Protein AF-A0A965IK04-F1 (afdb_monomer_lite)

Secondary structure (DSSP, 8-state):
-EEEEEETTEEEEE---PPTTS-SS--PPPBTTEEEEEEEEEP-STT-----STTPEEEEEETT--EEEEEGGGS-TTTTT-GGGGGEEEEEEEETTEEEEEEEEEE--HHHHHGGGTTEEEEEEEE-SS--TT--TT-EEEEEEEEEEETTEEEEEEEE-TTS-----SSSPPP-----TT----HHHHHHHHTT--EEEEEEEETSSSTT-EEEEEEETTS-EEEEEPPPTTGGGTS---SSSEEEEEEES--TTS-SEEEEEEEE--PPPPPP--

pLDDT: mean 77.25, std 19.43, range [30.42, 97.75]

Sequence (278 aa):
MGTAIKVGAIKVPACSAFHKGSIAIKFPVDTATTAYGMVYERSTGMFGMPAADRNSSAVFVDRNSKETTATGALVPKSLQGARSLVQYIFKATKQRGRIKTLAPVLFVPLGTMVKPFAGLEFRGTVASMGAPDNIDPNAWVRWDMNSHIANGKLGGDFTNLNKSVKTGMMFEPPSPCAYSLLAPLNGDWFSKVLGTSPRIHLEWNPAMHAAGDSELVMFMGSGVSYMTAGPHVHDLLKSNLDPQGYREFTIHGNPMGAPYKFQGMFGPNQPGPLCNVD

Foldseek 3Di:
DDAWDDLDPDTAAEDPFADPPFQGDEDDDADPFKFKFAKDWDDPDPPLAFPLDQQTWMWGQGLVRDTAIDGLVQPRNSCRRPQQSQQFMWMFTDDPNHTDHTDTHYGYAFLRQCQVLAQWKWWFFFAAPDADPDDDRGFIKMWGWHNDDDPSKTKTFIDGCRPPADDDDDDDDGQCADDPPDDDDVVVLVCQQQNPGRMKIWTWRQQPPHNPFIWIWIAHNNRWIWIWGGDGPSNSNHDDPDQFDKTKTATDDDDPNHTGITIGGIDRDDDGPHDDDD

Structure (mmCIF, N/CA/C/O backbone):
data_AF-A0A965IK04-F1
#
_entry.id   AF-A0A965IK04-F1
#
loop_
_atom_site.group_PDB
_atom_site.id
_atom_site.type_symbol
_atom_site.label_atom_id
_atom_site.label_alt_id
_atom_site.label_comp_id
_atom_site.label_asym_id
_atom_site.label_entity_id
_atom_site.label_seq_id
_atom_site.pdbx_PDB_ins_code
_atom_site.Cartn_x
_atom_site.Cartn_y
_atom_site.Cartn_z
_atom_site.occupancy
_atom_site.B_iso_or_equiv
_atom_site.auth_seq_id
_atom_site.auth_comp_id
_atom_site.auth_asym_id
_atom_site.auth_atom_id
_atom_site.pdbx_PDB_model_num
ATOM 1 N N . MET A 1 1 ? -9.540 -15.748 2.631 1.00 65.25 1 MET A N 1
ATOM 2 C CA . MET A 1 1 ? -8.763 -15.342 3.823 1.00 65.25 1 MET A CA 1
ATOM 3 C C . MET A 1 1 ? -7.513 -16.203 3.877 1.00 65.25 1 MET A C 1
ATOM 5 O O . MET A 1 1 ? -7.596 -17.366 3.505 1.00 65.25 1 MET A O 1
ATOM 9 N N . GLY A 1 2 ? -6.374 -15.630 4.255 1.00 72.56 2 GLY A N 1
ATOM 10 C CA . GLY A 1 2 ? -5.093 -16.327 4.388 1.00 72.56 2 GLY A CA 1
ATOM 11 C C . GLY A 1 2 ? -4.898 -16.938 5.773 1.00 72.56 2 GLY A C 1
ATOM 12 O O . GLY A 1 2 ? -5.763 -16.820 6.644 1.00 72.56 2 GLY A O 1
ATOM 13 N N . THR A 1 3 ? -3.743 -17.574 5.976 1.00 83.25 3 THR A N 1
ATOM 14 C CA . THR A 1 3 ? -3.359 -18.198 7.249 1.00 83.25 3 THR A CA 1
ATOM 15 C C . THR A 1 3 ? -3.427 -17.191 8.393 1.00 83.25 3 THR A C 1
ATOM 17 O O . THR A 1 3 ? -2.867 -16.101 8.305 1.00 83.25 3 THR A O 1
ATOM 20 N N . ALA A 1 4 ? -4.129 -17.549 9.468 1.00 86.12 4 ALA A N 1
ATOM 21 C CA . ALA A 1 4 ? -4.272 -16.676 10.624 1.00 86.12 4 ALA A CA 1
ATOM 22 C C . ALA A 1 4 ? -2.932 -16.474 11.349 1.00 86.12 4 ALA A C 1
ATOM 24 O O . ALA A 1 4 ? -2.155 -17.416 11.516 1.00 86.12 4 ALA A O 1
ATOM 25 N N . ILE A 1 5 ? -2.707 -15.257 11.838 1.00 89.25 5 ILE A N 1
ATOM 26 C CA . ILE A 1 5 ? -1.549 -14.880 12.648 1.00 89.25 5 ILE A CA 1
ATOM 27 C C . ILE A 1 5 ? -1.955 -14.848 14.117 1.00 89.25 5 ILE A C 1
ATOM 29 O O . ILE A 1 5 ? -3.070 -14.454 14.465 1.00 89.25 5 ILE A O 1
ATOM 33 N N . LYS A 1 6 ? -1.052 -15.290 14.992 1.00 88.94 6 LYS A N 1
ATOM 34 C CA . LYS A 1 6 ? -1.253 -15.207 16.439 1.00 88.94 6 LYS A CA 1
ATOM 35 C C . LYS A 1 6 ? -0.836 -13.832 16.952 1.00 88.94 6 LYS A C 1
ATOM 37 O O . LYS A 1 6 ? 0.304 -13.420 16.771 1.00 88.94 6 LYS A O 1
ATOM 42 N N . VAL A 1 7 ? -1.753 -13.169 17.645 1.00 86.50 7 VAL A N 1
ATOM 43 C CA . VAL A 1 7 ? -1.531 -11.931 18.396 1.00 86.50 7 VAL A CA 1
ATOM 44 C C . VAL A 1 7 ? -1.781 -12.250 19.868 1.00 86.50 7 VAL A C 1
ATOM 46 O O . VAL A 1 7 ? -2.918 -12.238 20.346 1.00 86.50 7 VAL A O 1
ATOM 49 N N . GLY A 1 8 ? -0.723 -12.655 20.574 1.00 84.44 8 GLY A N 1
ATOM 50 C CA . GLY A 1 8 ? -0.848 -13.261 21.899 1.00 84.44 8 GLY A CA 1
ATOM 51 C C . GLY A 1 8 ? -1.713 -14.526 21.842 1.00 84.44 8 GLY A C 1
ATOM 52 O O . GLY A 1 8 ? -1.399 -15.467 21.114 1.00 84.44 8 GLY A O 1
ATOM 53 N N . ALA A 1 9 ? -2.822 -14.535 22.584 1.00 83.56 9 ALA A N 1
ATOM 54 C CA . ALA A 1 9 ? -3.787 -15.638 22.590 1.00 83.56 9 ALA A CA 1
ATOM 55 C C . ALA A 1 9 ? -4.828 -15.571 21.449 1.00 83.56 9 ALA A C 1
ATOM 57 O O . ALA A 1 9 ? -5.583 -16.522 21.252 1.00 83.56 9 ALA A O 1
ATOM 58 N N . ILE A 1 10 ? -4.891 -14.467 20.697 1.00 87.88 10 ILE A N 1
ATOM 59 C CA . ILE A 1 10 ? -5.915 -14.232 19.671 1.00 87.88 10 ILE A CA 1
ATOM 60 C C . ILE A 1 10 ? -5.402 -14.714 18.313 1.00 87.88 10 ILE A C 1
ATOM 62 O O . ILE A 1 10 ? -4.264 -14.439 17.934 1.00 87.88 10 ILE A O 1
ATOM 66 N N . LYS A 1 11 ? -6.252 -15.408 17.550 1.00 92.38 11 LYS A N 1
ATOM 67 C CA . LYS A 1 11 ? -6.004 -15.694 16.130 1.00 92.38 11 LYS A CA 1
ATOM 68 C C . LYS A 1 11 ? -6.659 -14.612 15.281 1.00 92.38 11 LYS A C 1
ATOM 70 O O . LYS A 1 11 ? -7.875 -14.451 15.331 1.00 92.38 11 LYS A O 1
ATOM 75 N N . VAL A 1 12 ? -5.860 -13.909 14.490 1.00 94.00 12 VAL A N 1
ATOM 76 C CA . VAL A 1 12 ? -6.318 -12.855 13.580 1.00 94.00 12 VAL A CA 1
ATOM 77 C C . VAL A 1 12 ? -6.173 -13.363 12.147 1.00 94.00 12 VAL A C 1
ATOM 79 O O . VAL A 1 12 ? -5.071 -13.764 11.767 1.00 94.00 12 VAL A O 1
ATOM 82 N N . PRO A 1 13 ? -7.239 -13.396 11.332 1.00 93.81 13 PRO A N 1
ATOM 83 C CA . PRO A 1 13 ? -7.120 -13.821 9.942 1.00 93.81 13 PRO A CA 1
ATOM 84 C C . PRO A 1 13 ? -6.210 -12.868 9.157 1.00 93.81 13 PRO A C 1
ATOM 86 O O . PRO A 1 13 ? -6.219 -11.657 9.382 1.00 93.81 13 PRO A O 1
ATOM 89 N N . ALA A 1 14 ? -5.443 -13.409 8.210 1.00 92.50 14 ALA A N 1
ATOM 90 C CA . ALA A 1 14 ? -4.653 -12.597 7.292 1.00 92.50 14 ALA A CA 1
ATOM 91 C C . ALA A 1 14 ? -5.433 -12.304 6.004 1.00 92.50 14 ALA A C 1
ATOM 93 O O . ALA A 1 14 ? -6.135 -13.161 5.459 1.00 92.50 14 ALA A O 1
ATOM 94 N N . CYS A 1 15 ? -5.275 -11.102 5.468 1.00 90.31 15 CYS A N 1
ATOM 95 C CA . CYS A 1 15 ? -5.766 -10.724 4.158 1.00 90.31 15 CYS A CA 1
ATOM 96 C C . CYS A 1 15 ? -4.919 -11.429 3.095 1.00 90.31 15 CYS A C 1
ATOM 98 O O . CYS A 1 15 ? -3.725 -11.164 2.952 1.00 90.31 15 CYS A O 1
ATOM 100 N N . SER A 1 16 ? -5.525 -12.359 2.357 1.00 84.25 16 SER A N 1
ATOM 101 C CA . SER A 1 16 ? -4.856 -13.071 1.263 1.00 84.25 16 SER A CA 1
ATOM 102 C C . SER A 1 16 ? -5.022 -12.377 -0.089 1.00 84.25 16 SER A C 1
ATOM 104 O O . SER A 1 16 ? -4.198 -12.606 -0.972 1.00 84.25 16 SER A O 1
ATOM 106 N N . ALA A 1 17 ? -6.079 -11.578 -0.253 1.00 84.38 17 ALA A N 1
ATOM 107 C CA . ALA A 1 17 ? -6.460 -10.899 -1.490 1.00 84.38 17 ALA A CA 1
ATOM 108 C C . ALA A 1 17 ? -7.511 -9.808 -1.205 1.00 84.38 17 ALA A C 1
ATOM 110 O O . ALA A 1 17 ? -8.178 -9.862 -0.171 1.00 84.38 17 ALA A O 1
ATOM 111 N N . PHE A 1 18 ? -7.688 -8.882 -2.151 1.00 85.44 18 PHE A N 1
ATOM 112 C CA . PHE A 1 18 ? -8.717 -7.835 -2.125 1.00 85.44 18 PHE A CA 1
ATOM 113 C C . PHE A 1 18 ? -9.955 -8.222 -2.942 1.00 85.44 18 PHE A C 1
ATOM 115 O O . PHE A 1 18 ? -9.892 -9.091 -3.816 1.00 85.44 18 PHE A O 1
ATOM 122 N N . HIS A 1 19 ? -11.088 -7.567 -2.687 1.00 79.94 19 HIS A N 1
ATOM 123 C CA . HIS A 1 19 ? -12.283 -7.730 -3.514 1.00 79.94 19 HIS A CA 1
ATOM 124 C C . HIS A 1 19 ? -12.101 -7.053 -4.877 1.00 79.94 19 HIS A C 1
ATOM 126 O O . HIS A 1 19 ? -11.770 -5.875 -4.966 1.00 79.94 19 HIS A O 1
ATOM 132 N N . LYS A 1 20 ? -12.366 -7.792 -5.957 1.00 71.62 20 LYS A N 1
ATOM 133 C CA . LYS A 1 20 ? -12.306 -7.263 -7.324 1.00 71.62 20 LYS A CA 1
ATOM 134 C C . LYS A 1 20 ? -13.485 -6.314 -7.592 1.00 71.62 20 LYS A C 1
ATOM 136 O O . LYS A 1 20 ? -14.613 -6.616 -7.207 1.00 71.62 20 LYS A O 1
ATOM 141 N N . GLY A 1 21 ? -13.222 -5.183 -8.257 1.00 70.12 21 GLY A N 1
ATOM 142 C CA . GLY A 1 21 ? -14.245 -4.255 -8.771 1.00 70.12 21 GLY A CA 1
ATOM 143 C C . GLY A 1 21 ? -15.075 -3.510 -7.716 1.00 70.12 21 GLY A C 1
ATOM 144 O O . GLY A 1 21 ? -16.101 -2.929 -8.048 1.00 70.12 21 GLY A O 1
ATOM 145 N N . SER A 1 22 ? -14.680 -3.553 -6.443 1.00 81.75 22 SER A N 1
ATOM 146 C CA . SER A 1 22 ? -15.359 -2.868 -5.337 1.00 81.75 22 SER A CA 1
ATOM 147 C C . SER A 1 22 ? -14.377 -2.619 -4.189 1.00 81.75 22 SER A C 1
ATOM 149 O O . SER A 1 22 ? -13.189 -2.913 -4.332 1.00 81.75 22 SER A O 1
ATOM 151 N N . ILE A 1 23 ? -14.878 -2.080 -3.070 1.00 85.19 23 ILE A N 1
ATOM 152 C CA . ILE A 1 23 ? -14.096 -1.759 -1.868 1.00 85.19 23 ILE A CA 1
ATOM 153 C C . ILE A 1 23 ? -13.145 -2.910 -1.532 1.00 85.19 23 ILE A C 1
ATOM 155 O O . ILE A 1 23 ? -13.595 -4.048 -1.352 1.00 85.19 23 ILE A O 1
ATOM 159 N N . ALA A 1 24 ? -11.850 -2.599 -1.435 1.00 87.56 24 ALA A N 1
ATOM 160 C CA . ALA A 1 24 ? -10.779 -3.590 -1.395 1.00 87.56 24 ALA A CA 1
ATOM 161 C C . ALA A 1 24 ? -10.930 -4.580 -0.230 1.00 87.56 24 ALA A C 1
ATOM 163 O O . ALA A 1 24 ? -10.704 -5.780 -0.412 1.00 87.56 24 ALA A O 1
ATOM 164 N N . ILE A 1 25 ? -11.361 -4.104 0.942 1.00 90.00 25 ILE A N 1
ATOM 165 C CA . ILE A 1 25 ? -11.635 -4.918 2.130 1.00 90.00 25 ILE A CA 1
ATOM 166 C C . ILE A 1 25 ? -13.030 -4.585 2.670 1.00 90.00 25 ILE A C 1
ATOM 168 O O . ILE A 1 25 ? -13.291 -3.465 3.105 1.00 90.00 25 ILE A O 1
ATOM 172 N N . LYS A 1 26 ? -13.934 -5.572 2.699 1.00 88.44 26 LYS A N 1
ATOM 173 C CA . LYS A 1 26 ? -15.305 -5.376 3.194 1.00 88.44 26 LYS A CA 1
ATOM 174 C C . LYS A 1 26 ? -15.427 -5.718 4.676 1.00 88.44 26 LYS A C 1
ATOM 176 O O . LYS A 1 26 ? -15.135 -6.833 5.097 1.00 88.44 26 LYS A O 1
ATOM 181 N N . PHE A 1 27 ? -15.949 -4.764 5.438 1.00 90.56 27 PHE A N 1
ATOM 182 C CA . PHE A 1 27 ? -16.382 -4.925 6.825 1.00 90.56 27 PHE A CA 1
ATOM 183 C C . PHE A 1 27 ? -17.812 -4.401 6.995 1.00 90.56 27 PHE A C 1
ATOM 185 O O . PHE A 1 27 ? -18.253 -3.588 6.175 1.00 90.56 27 PHE A O 1
ATOM 192 N N . PRO A 1 28 ? -18.533 -4.814 8.057 1.00 92.00 28 PRO A N 1
ATOM 193 C CA . PRO A 1 28 ? -19.814 -4.211 8.413 1.00 92.00 28 PRO A CA 1
ATOM 194 C C . PRO A 1 28 ? -19.716 -2.686 8.487 1.00 92.00 28 PRO A C 1
ATOM 196 O O . PRO A 1 28 ? -18.657 -2.148 8.811 1.00 92.00 28 PRO A O 1
ATOM 199 N N . VAL A 1 29 ? -20.812 -1.990 8.185 1.00 90.06 29 VAL A N 1
ATOM 200 C CA . VAL A 1 29 ? -20.883 -0.525 8.287 1.00 90.06 29 VAL A CA 1
ATOM 201 C C . VAL A 1 29 ? -20.645 -0.097 9.738 1.00 90.06 29 VAL A C 1
ATOM 203 O O . VAL A 1 29 ? -21.073 -0.776 10.674 1.00 90.06 29 VAL A O 1
ATOM 206 N N . ASP A 1 30 ? -19.936 1.017 9.920 1.00 93.19 30 ASP A N 1
ATOM 207 C CA . ASP A 1 30 ? -19.721 1.582 11.249 1.00 93.19 30 ASP A CA 1
ATOM 208 C C . ASP A 1 30 ? -21.055 2.041 11.856 1.00 93.19 30 ASP A C 1
ATOM 210 O O . ASP A 1 30 ? -21.950 2.536 11.174 1.00 93.19 30 ASP A O 1
ATOM 214 N N . THR A 1 31 ? -21.178 1.901 13.168 1.00 94.56 31 THR A N 1
ATOM 215 C CA . THR A 1 31 ? -22.324 2.356 13.957 1.00 94.56 31 THR A CA 1
ATOM 216 C C . THR A 1 31 ? -21.853 3.337 15.029 1.00 94.56 31 THR A C 1
ATOM 218 O O . THR A 1 31 ? -20.654 3.518 15.259 1.00 94.56 31 THR A O 1
ATOM 221 N N . ALA A 1 32 ? -22.792 3.941 15.760 1.00 91.88 32 ALA A N 1
ATOM 222 C CA . ALA A 1 32 ? -22.464 4.814 16.889 1.00 91.88 32 ALA A CA 1
ATOM 223 C C . ALA A 1 32 ? -21.585 4.127 17.961 1.00 91.88 32 ALA A C 1
ATOM 225 O O . ALA A 1 32 ? -20.817 4.792 18.658 1.00 91.88 32 ALA A O 1
ATOM 226 N N . THR A 1 33 ? -21.673 2.799 18.085 1.00 95.38 33 THR A N 1
ATOM 227 C CA . THR A 1 33 ? -20.993 2.003 19.119 1.00 95.38 33 THR A CA 1
ATOM 228 C C . THR A 1 33 ? -19.887 1.105 18.577 1.00 95.38 33 THR A C 1
ATOM 230 O O . THR A 1 33 ? -19.188 0.463 19.358 1.00 95.38 33 THR A O 1
ATOM 233 N N . THR A 1 34 ? -19.700 1.002 17.263 1.00 96.62 34 THR A N 1
ATOM 234 C CA . THR A 1 34 ? -18.695 0.112 16.663 1.00 96.62 34 THR A CA 1
ATOM 235 C C . THR A 1 34 ? -18.116 0.735 15.408 1.00 96.62 34 THR A C 1
ATOM 237 O O . THR A 1 34 ? -18.867 1.146 14.535 1.00 96.62 34 THR A O 1
ATOM 240 N N . ALA A 1 35 ? -16.792 0.765 15.298 1.00 96.75 35 ALA A N 1
ATOM 241 C CA . ALA A 1 35 ? -16.111 1.206 14.087 1.00 96.75 35 ALA A CA 1
ATOM 242 C C . ALA A 1 35 ? -14.941 0.286 13.736 1.00 96.75 35 ALA A C 1
ATOM 244 O O . ALA A 1 35 ? -14.390 -0.380 14.617 1.00 96.75 35 ALA A O 1
ATOM 245 N N . TYR A 1 36 ? -14.553 0.283 12.465 1.00 96.69 36 TYR A N 1
ATOM 246 C CA . TYR A 1 36 ? -13.394 -0.449 11.957 1.00 96.69 36 TYR A CA 1
ATOM 247 C C . TYR A 1 36 ? -12.350 0.519 11.413 1.00 96.69 36 TYR A C 1
ATOM 249 O O . TYR A 1 36 ? -12.694 1.525 10.792 1.00 96.69 36 TYR A O 1
ATOM 257 N N . GLY A 1 37 ? -11.078 0.233 11.668 1.00 95.50 37 GLY A N 1
ATOM 258 C CA . GLY A 1 37 ? -10.020 1.176 11.338 1.00 95.50 37 GLY A CA 1
ATOM 259 C C . GLY A 1 37 ? -8.627 0.695 11.699 1.00 95.50 37 GLY A C 1
ATOM 260 O O . GLY A 1 37 ? -8.451 -0.401 12.229 1.00 95.50 37 GLY A O 1
ATOM 261 N N . MET A 1 38 ? -7.643 1.530 11.406 1.00 94.81 38 MET A N 1
ATOM 262 C CA . MET A 1 38 ? -6.248 1.314 11.773 1.00 94.81 38 MET A CA 1
ATOM 263 C C . MET A 1 38 ? -5.997 1.860 13.181 1.00 94.81 38 MET A C 1
ATOM 265 O O . MET A 1 38 ? -6.670 2.788 13.632 1.00 94.81 38 MET A O 1
ATOM 269 N N . VAL A 1 39 ? -5.021 1.291 13.884 1.00 93.56 39 VAL A N 1
ATOM 270 C CA . VAL A 1 39 ? -4.510 1.850 15.139 1.00 93.56 39 VAL A CA 1
ATOM 271 C C . VAL A 1 39 ? -3.029 2.137 14.977 1.00 93.56 39 VAL A C 1
ATOM 273 O O . VAL A 1 39 ? -2.311 1.352 14.363 1.00 93.56 39 VAL A O 1
ATOM 276 N N . TYR A 1 40 ? -2.573 3.238 15.559 1.00 90.19 40 TYR A N 1
ATOM 277 C CA . TYR A 1 40 ? -1.161 3.488 15.795 1.00 90.19 40 TYR A CA 1
ATOM 278 C C . TYR A 1 40 ? -0.934 4.065 17.191 1.00 90.19 40 TYR A C 1
ATOM 280 O O . TYR A 1 40 ? -1.850 4.607 17.804 1.00 90.19 40 TYR A O 1
ATOM 288 N N . GLU A 1 41 ? 0.282 3.955 17.713 1.00 85.12 41 GLU A N 1
ATOM 289 C CA . GLU A 1 41 ? 0.656 4.542 19.002 1.00 85.12 41 GLU A CA 1
ATOM 290 C C . GLU A 1 41 ? 1.434 5.837 18.763 1.00 85.12 41 GLU A C 1
ATOM 292 O O . GLU A 1 41 ? 2.364 5.871 17.957 1.00 85.12 41 GLU A O 1
ATOM 297 N N . ARG A 1 42 ? 1.050 6.926 19.440 1.00 74.31 42 ARG A N 1
ATOM 298 C CA . ARG A 1 42 ? 1.838 8.164 19.420 1.00 74.31 42 ARG A CA 1
ATOM 299 C C . ARG A 1 42 ? 3.016 7.984 20.370 1.00 74.31 42 ARG A C 1
ATOM 301 O O . ARG A 1 42 ? 2.816 7.855 21.578 1.00 74.31 42 ARG A O 1
ATOM 308 N N . SER A 1 43 ? 4.235 8.015 19.838 1.00 62.12 43 SER A N 1
ATOM 309 C CA . SER A 1 43 ? 5.433 8.138 20.666 1.00 62.12 43 SER A CA 1
ATOM 310 C C . SER A 1 43 ? 5.459 9.525 21.307 1.00 62.12 43 SER A C 1
ATOM 312 O O . SER A 1 43 ? 5.393 10.534 20.608 1.00 62.12 43 SER A O 1
ATOM 314 N N . THR A 1 44 ? 5.599 9.595 22.625 1.00 47.47 44 THR A N 1
ATOM 315 C CA . THR A 1 44 ? 5.763 10.851 23.375 1.00 47.47 44 THR A CA 1
ATOM 316 C C . THR A 1 44 ? 7.211 11.371 23.392 1.00 47.47 44 THR A C 1
ATOM 318 O O . THR A 1 44 ? 7.508 12.300 24.133 1.00 47.47 44 THR A O 1
ATOM 321 N N . GLY A 1 45 ? 8.124 10.817 22.580 1.00 40.75 45 GLY A N 1
ATOM 322 C CA . GLY A 1 45 ? 9.549 11.174 22.583 1.00 40.75 45 GLY A CA 1
ATOM 323 C C . GLY A 1 45 ? 10.098 11.586 21.214 1.00 40.75 45 GLY A C 1
ATOM 324 O O . GLY A 1 45 ? 9.793 10.963 20.201 1.00 40.75 45 GLY A O 1
ATOM 325 N N . MET A 1 46 ? 10.968 12.601 21.217 1.00 34.41 46 MET A N 1
ATOM 326 C CA . MET A 1 46 ? 11.578 13.303 20.071 1.00 34.41 46 MET A CA 1
ATOM 327 C C . MET A 1 46 ? 12.474 12.445 19.141 1.00 34.41 46 MET A C 1
ATOM 329 O O . MET A 1 46 ? 13.126 12.991 18.263 1.00 34.41 46 MET A O 1
ATOM 333 N N . PHE A 1 47 ? 12.524 11.116 19.297 1.00 39.38 47 PHE A N 1
ATOM 334 C CA . PHE A 1 47 ? 13.459 10.245 18.561 1.00 39.38 47 PHE A CA 1
ATOM 335 C C . PHE A 1 47 ? 12.902 8.852 18.212 1.00 39.38 47 PHE A C 1
ATOM 337 O O . PHE A 1 47 ? 13.649 7.881 18.134 1.00 39.38 47 PHE A O 1
ATOM 344 N N . GLY A 1 48 ? 11.588 8.724 17.995 1.00 44.06 48 GLY A N 1
ATOM 345 C CA . GLY A 1 48 ? 11.021 7.535 17.337 1.00 44.06 48 GLY A CA 1
ATOM 346 C C . GLY A 1 48 ? 11.177 6.208 18.094 1.00 44.06 48 GLY A C 1
ATOM 347 O O . GLY A 1 48 ? 11.068 5.143 17.485 1.00 44.06 48 GLY A O 1
ATOM 348 N N . MET A 1 49 ? 11.422 6.240 19.409 1.00 43.00 49 MET A N 1
ATOM 349 C CA . MET A 1 49 ? 11.377 5.028 20.226 1.00 43.00 49 MET A CA 1
ATOM 350 C C . MET A 1 49 ? 9.921 4.663 20.555 1.00 43.00 49 MET A C 1
ATOM 352 O O . MET A 1 49 ? 9.141 5.550 20.921 1.00 43.00 49 MET A O 1
ATOM 356 N N . PRO A 1 50 ? 9.535 3.377 20.447 1.00 48.78 50 PRO A N 1
ATOM 357 C CA . PRO A 1 50 ? 8.200 2.947 20.821 1.00 48.78 50 PRO A CA 1
ATOM 358 C C . PRO A 1 50 ? 7.983 3.188 22.315 1.00 48.78 50 PRO A C 1
ATOM 360 O O . PRO A 1 50 ? 8.788 2.762 23.145 1.00 48.78 50 PRO A O 1
ATOM 363 N N . ALA A 1 51 ? 6.891 3.866 22.661 1.00 49.53 51 ALA A N 1
ATOM 364 C CA . ALA A 1 51 ? 6.484 4.023 24.046 1.00 49.53 51 ALA A CA 1
ATOM 365 C C . ALA A 1 51 ? 6.008 2.657 24.563 1.00 49.53 51 ALA A C 1
ATOM 367 O O . ALA A 1 51 ? 4.847 2.293 24.430 1.00 49.53 51 ALA A O 1
ATOM 368 N N . ALA A 1 52 ? 6.919 1.880 25.150 1.00 50.84 52 ALA A N 1
ATOM 369 C CA . ALA A 1 52 ? 6.595 0.627 25.835 1.00 50.84 52 ALA A CA 1
ATOM 370 C C . ALA A 1 52 ? 5.827 0.852 27.159 1.00 50.84 52 ALA A C 1
ATOM 372 O O . ALA A 1 52 ? 5.652 -0.082 27.946 1.00 50.84 52 ALA A O 1
ATOM 373 N N . ASP A 1 53 ? 5.397 2.086 27.447 1.00 52.50 53 ASP A N 1
ATOM 374 C CA . ASP A 1 53 ? 4.694 2.429 28.672 1.00 52.50 53 ASP A CA 1
ATOM 375 C C . ASP A 1 53 ? 3.171 2.257 28.528 1.00 52.50 53 ASP A C 1
ATOM 377 O O . ASP A 1 53 ? 2.560 2.428 27.472 1.00 52.50 53 ASP A O 1
ATOM 381 N N . ARG A 1 54 ? 2.520 1.898 29.638 1.00 48.84 54 ARG A N 1
ATOM 382 C CA . ARG A 1 54 ? 1.053 1.773 29.714 1.00 48.84 54 ARG A CA 1
ATOM 383 C C . ARG A 1 54 ? 0.331 3.128 29.663 1.00 48.84 54 ARG A C 1
ATOM 385 O O . ARG A 1 54 ? -0.897 3.144 29.595 1.00 48.84 54 ARG A O 1
ATOM 392 N N . ASN A 1 55 ? 1.085 4.228 29.716 1.00 56.34 55 ASN A N 1
ATOM 393 C CA . ASN A 1 55 ? 0.585 5.599 29.641 1.00 56.34 55 ASN A CA 1
ATOM 394 C C . ASN A 1 55 ? 0.646 6.172 28.216 1.00 56.34 55 ASN A C 1
ATOM 396 O O . ASN A 1 55 ? 0.198 7.298 27.995 1.00 56.34 55 ASN A O 1
ATOM 400 N N . SER A 1 56 ? 1.133 5.394 27.249 1.00 71.12 56 SER A N 1
ATOM 401 C CA . SER A 1 56 ? 1.131 5.743 25.838 1.00 71.12 56 SER A CA 1
ATOM 402 C C . SER A 1 56 ? -0.293 5.972 25.333 1.00 71.12 56 SER A C 1
ATOM 404 O O . SER A 1 56 ? -1.268 5.335 25.756 1.00 71.12 56 SER A O 1
ATOM 406 N N . SER A 1 57 ? -0.430 6.931 24.421 1.00 83.50 57 SER A N 1
ATOM 407 C CA . SER A 1 57 ? -1.693 7.175 23.731 1.00 83.50 57 SER A CA 1
ATOM 408 C C . SER A 1 57 ? -1.721 6.391 22.425 1.00 83.50 57 SER A C 1
ATOM 410 O O . SER A 1 57 ? -0.773 6.444 21.641 1.00 83.50 57 SER A O 1
ATOM 412 N N . ALA A 1 58 ? -2.820 5.685 22.187 1.00 89.38 58 ALA A N 1
ATOM 413 C CA . ALA A 1 58 ? -3.121 5.097 20.894 1.00 89.38 58 ALA A CA 1
ATOM 414 C C . ALA A 1 58 ? -4.088 6.011 20.141 1.00 89.38 58 ALA A C 1
ATOM 416 O O . ALA A 1 58 ? -4.952 6.661 20.734 1.00 89.38 58 ALA A O 1
ATOM 417 N N . VAL A 1 59 ? -3.970 6.045 18.826 1.00 92.31 59 VAL A N 1
ATOM 418 C CA . VAL A 1 59 ? -4.900 6.721 17.933 1.00 92.31 59 VAL A CA 1
ATOM 419 C C . VAL A 1 59 ? -5.557 5.668 17.071 1.00 92.31 59 VAL A C 1
ATOM 421 O O . VAL A 1 59 ? -4.891 4.865 16.424 1.00 92.31 59 VAL A O 1
ATOM 424 N N . PHE A 1 60 ? -6.882 5.672 17.081 1.00 94.69 60 PHE A N 1
ATOM 425 C CA . PHE A 1 60 ? -7.693 4.903 16.155 1.00 94.69 60 PHE A CA 1
ATOM 426 C C . PHE A 1 60 ? -8.116 5.809 15.005 1.00 94.69 60 PHE A C 1
ATOM 428 O O . PHE A 1 60 ? -8.706 6.862 15.247 1.00 94.69 60 PHE A O 1
ATOM 435 N N . VAL A 1 61 ? -7.844 5.383 13.779 1.00 94.19 61 VAL A N 1
ATOM 436 C CA . VAL A 1 61 ? -8.249 6.063 12.547 1.00 94.19 61 VAL A CA 1
ATOM 437 C C . VAL A 1 61 ? -9.320 5.213 11.886 1.00 94.19 61 VAL A C 1
ATOM 439 O O . VAL A 1 61 ? -9.039 4.095 11.449 1.00 94.19 61 VAL A O 1
ATOM 442 N N . ASP A 1 62 ? -10.556 5.707 11.851 1.00 93.31 62 ASP A N 1
ATOM 443 C CA . ASP A 1 62 ? -11.649 4.983 11.199 1.00 93.31 62 ASP A CA 1
ATOM 444 C C . ASP A 1 62 ? -11.575 5.058 9.666 1.00 93.31 62 ASP A C 1
ATOM 446 O O . ASP A 1 62 ? -10.731 5.746 9.087 1.00 93.31 62 ASP A O 1
ATOM 450 N N . ARG A 1 63 ? -12.477 4.344 8.983 1.00 91.00 63 ARG A N 1
ATOM 451 C CA . ARG A 1 63 ? -12.541 4.335 7.511 1.00 91.00 63 ARG A CA 1
ATOM 452 C C . ARG A 1 63 ? -12.675 5.733 6.890 1.00 91.00 63 ARG A C 1
ATOM 454 O O . ARG A 1 63 ? -12.259 5.938 5.755 1.00 91.00 63 ARG A O 1
ATOM 461 N N . ASN A 1 64 ? -13.234 6.705 7.610 1.00 90.12 64 ASN A N 1
ATOM 462 C CA . ASN A 1 64 ? -13.410 8.081 7.143 1.00 90.12 64 ASN A CA 1
ATOM 463 C C . ASN A 1 64 ? -12.221 8.975 7.512 1.00 90.12 64 ASN A C 1
ATOM 465 O O . ASN A 1 64 ? -12.328 10.195 7.415 1.00 90.12 64 ASN A O 1
ATOM 469 N N . SER A 1 65 ? -11.101 8.377 7.923 1.00 90.00 65 SER A N 1
ATOM 470 C CA . SER A 1 65 ? -9.895 9.084 8.351 1.00 90.00 65 SER A CA 1
ATOM 471 C C . SER A 1 65 ? -10.123 9.945 9.600 1.00 90.00 65 SER A C 1
ATOM 473 O O . SER A 1 65 ? -9.340 10.849 9.887 1.00 90.00 65 SER A O 1
ATOM 475 N N . LYS A 1 66 ? -11.186 9.675 10.374 1.00 92.25 66 LYS A N 1
ATOM 476 C CA . LYS A 1 66 ? -11.421 10.364 11.642 1.00 92.25 66 LYS A CA 1
ATOM 477 C C . LYS A 1 66 ? -10.585 9.714 12.733 1.00 92.25 66 LYS A C 1
ATOM 479 O O . LYS A 1 66 ? -10.742 8.531 13.042 1.00 92.25 66 LYS A O 1
ATOM 484 N N . GLU A 1 67 ? -9.752 10.529 13.365 1.00 92.81 67 GLU A N 1
ATOM 485 C CA . GLU A 1 67 ? -8.950 10.111 14.506 1.00 92.81 67 GLU A CA 1
ATOM 486 C C . GLU A 1 67 ? -9.764 10.129 15.807 1.00 92.81 67 GLU A C 1
ATOM 488 O O . GLU A 1 67 ? -10.581 11.015 16.068 1.00 92.81 67 GLU A O 1
ATOM 493 N N . THR A 1 68 ? -9.550 9.134 16.660 1.00 93.31 68 THR A N 1
ATOM 494 C CA . THR A 1 68 ? -10.064 9.096 18.031 1.00 93.31 68 THR A CA 1
ATOM 495 C C . THR A 1 68 ? -8.985 8.553 18.953 1.00 93.31 68 THR A C 1
ATOM 497 O O . THR A 1 68 ? -8.515 7.428 18.782 1.00 93.31 68 THR A O 1
ATOM 500 N N . THR A 1 69 ? -8.614 9.339 19.961 1.00 91.75 69 THR A N 1
ATOM 501 C CA . THR A 1 69 ? -7.623 8.928 20.956 1.00 91.75 69 THR A CA 1
ATOM 502 C C . THR A 1 69 ? -8.180 7.836 21.867 1.00 91.75 69 THR A C 1
ATOM 504 O O . THR A 1 69 ? -9.318 7.899 22.344 1.00 91.75 69 THR A O 1
ATOM 507 N N . ALA A 1 70 ? -7.345 6.844 22.139 1.00 90.88 70 ALA A N 1
ATOM 508 C CA . ALA A 1 70 ? -7.561 5.757 23.074 1.00 90.88 70 ALA A CA 1
ATOM 509 C C . ALA A 1 70 ? -6.341 5.618 23.998 1.00 90.88 70 ALA A C 1
ATOM 511 O O . ALA A 1 70 ? -5.256 6.128 23.720 1.00 90.88 70 ALA A O 1
ATOM 512 N N . THR A 1 71 ? -6.506 4.908 25.112 1.00 89.50 71 THR A N 1
ATOM 513 C CA . THR A 1 71 ? -5.350 4.504 25.924 1.00 89.50 71 THR A CA 1
ATOM 514 C C . THR A 1 71 ? -4.604 3.364 25.229 1.00 89.50 71 THR A C 1
ATOM 516 O O . THR A 1 71 ? -5.239 2.422 24.746 1.00 89.50 71 THR A O 1
ATOM 519 N N . GLY A 1 72 ? -3.269 3.429 25.196 1.00 86.81 72 GLY A N 1
ATOM 520 C CA . GLY A 1 72 ? -2.400 2.380 24.649 1.00 86.81 72 GLY A CA 1
ATOM 521 C C . GLY A 1 72 ? -2.587 1.029 25.340 1.00 86.81 72 GLY A C 1
ATOM 522 O O . GLY A 1 72 ? -2.414 -0.019 24.724 1.00 86.81 72 GLY A O 1
ATOM 523 N N . ALA A 1 73 ? -3.089 1.016 26.580 1.00 88.50 73 ALA A N 1
ATOM 524 C CA . ALA A 1 73 ? -3.461 -0.209 27.289 1.00 88.50 73 ALA A CA 1
ATOM 525 C C . ALA A 1 73 ? -4.570 -1.032 26.596 1.00 88.50 73 ALA A C 1
ATOM 527 O O . ALA A 1 73 ? -4.734 -2.209 26.919 1.00 88.50 73 ALA A O 1
ATOM 528 N N . LEU A 1 74 ? -5.331 -0.443 25.662 1.00 92.44 74 LEU A N 1
ATOM 529 C CA . LEU A 1 74 ? -6.310 -1.174 24.847 1.00 92.44 74 LEU A CA 1
ATOM 530 C C . LEU A 1 74 ? -5.677 -1.923 23.670 1.00 92.44 74 LEU A C 1
ATOM 532 O O . LEU A 1 74 ? -6.327 -2.802 23.107 1.00 92.44 74 LEU A O 1
ATOM 536 N N . VAL A 1 75 ? -4.443 -1.592 23.283 1.00 91.69 75 VAL A N 1
ATOM 537 C CA . VAL A 1 75 ? -3.709 -2.311 22.237 1.00 91.69 75 VAL A CA 1
ATOM 538 C C . VAL A 1 75 ? -3.217 -3.646 22.812 1.00 91.69 75 VAL A C 1
ATOM 540 O O . VAL A 1 75 ? -2.691 -3.675 23.928 1.00 91.69 75 VAL A O 1
ATOM 543 N N . PRO A 1 76 ? -3.367 -4.778 22.096 1.00 91.19 76 PRO A N 1
ATOM 544 C CA . PRO A 1 76 ? -2.816 -6.051 22.546 1.00 91.19 76 PRO A CA 1
ATOM 545 C C . PRO A 1 76 ? -1.318 -5.930 22.839 1.00 91.19 76 PRO A C 1
ATOM 547 O O . PRO A 1 76 ? -0.568 -5.467 21.987 1.00 91.19 76 PRO A O 1
ATOM 550 N N . LYS A 1 77 ? -0.867 -6.411 24.005 1.00 88.19 77 LYS A N 1
ATOM 551 C CA . LYS A 1 77 ? 0.538 -6.299 24.450 1.00 88.19 77 LYS A CA 1
ATOM 552 C C . LYS A 1 77 ? 1.567 -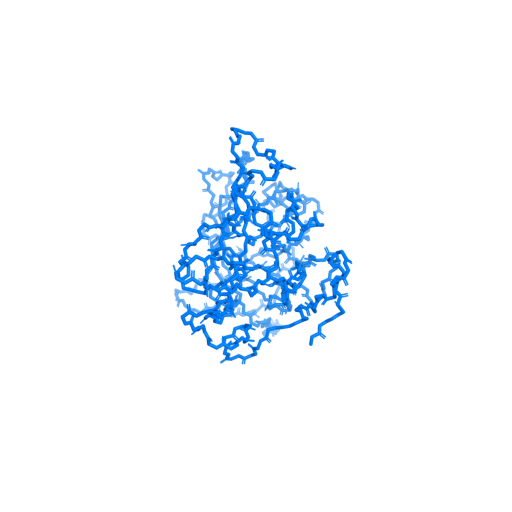6.759 23.415 1.00 88.19 77 LYS A C 1
ATOM 554 O O . LYS A 1 77 ? 2.635 -6.179 23.325 1.00 88.19 77 LYS A O 1
ATOM 559 N N . SER A 1 78 ? 1.252 -7.786 22.625 1.00 87.88 78 SER A N 1
ATOM 560 C CA . SER A 1 78 ? 2.146 -8.295 21.576 1.00 87.88 78 SER A CA 1
ATOM 561 C C . SER A 1 78 ? 2.292 -7.365 20.362 1.00 87.88 78 SER A C 1
ATOM 563 O O . SER A 1 78 ? 3.111 -7.647 19.496 1.00 87.88 78 SER A O 1
ATOM 565 N N . LEU A 1 79 ? 1.465 -6.321 20.255 1.00 88.38 79 LEU A N 1
ATOM 566 C CA . LEU A 1 79 ? 1.515 -5.304 19.200 1.00 88.38 79 LEU A CA 1
ATOM 567 C C . LEU A 1 79 ? 1.904 -3.916 19.722 1.00 88.38 79 LEU A C 1
ATOM 569 O O . LEU A 1 79 ? 2.148 -3.030 18.909 1.00 88.38 79 LEU A O 1
ATOM 573 N N . GLN A 1 80 ? 1.969 -3.722 21.042 1.00 86.50 80 GLN A N 1
ATOM 574 C CA . GLN A 1 80 ? 2.439 -2.469 21.630 1.00 86.50 80 GLN A CA 1
ATOM 575 C C . GLN A 1 80 ? 3.891 -2.223 21.207 1.00 86.50 80 GLN A C 1
ATOM 577 O O . GLN A 1 80 ? 4.742 -3.108 21.313 1.00 86.50 80 GLN A O 1
ATOM 582 N N . GLY A 1 81 ? 4.156 -1.045 20.657 1.00 77.75 81 GLY A N 1
ATOM 583 C CA . GLY A 1 81 ? 5.432 -0.632 20.087 1.00 77.75 81 GLY A CA 1
ATOM 584 C C . GLY A 1 81 ? 5.842 -1.350 18.797 1.00 77.75 81 GLY A C 1
ATOM 585 O O . GLY A 1 81 ? 6.906 -1.059 18.247 1.00 77.75 81 GLY A O 1
ATOM 586 N N . ALA A 1 82 ? 5.036 -2.285 18.288 1.00 83.44 82 ALA A N 1
ATOM 587 C CA . ALA A 1 82 ? 5.373 -3.036 17.089 1.00 83.44 82 ALA A CA 1
ATOM 588 C C . ALA A 1 82 ? 5.087 -2.202 15.834 1.00 83.44 82 ALA A C 1
ATOM 590 O O . ALA A 1 82 ? 3.957 -1.777 15.602 1.00 83.44 82 ALA A O 1
ATOM 591 N N . ARG A 1 83 ? 6.079 -2.069 14.942 1.00 80.44 83 ARG A N 1
ATOM 592 C CA . ARG A 1 83 ? 5.886 -1.430 13.623 1.00 80.44 83 ARG A CA 1
ATOM 593 C C . ARG A 1 83 ? 4.787 -2.097 12.793 1.00 80.44 83 ARG A C 1
ATOM 595 O O . ARG A 1 83 ? 4.167 -1.459 11.957 1.00 80.44 83 ARG A O 1
ATOM 602 N N . SER A 1 84 ? 4.516 -3.379 13.029 1.00 86.44 84 SER A N 1
ATOM 603 C CA . SER A 1 84 ? 3.454 -4.105 12.337 1.00 86.44 84 SER A CA 1
ATOM 604 C C . SER A 1 84 ? 2.042 -3.729 12.787 1.00 86.44 84 SER A C 1
ATOM 606 O O . SER A 1 84 ? 1.097 -4.153 12.131 1.00 86.44 84 SER A O 1
ATOM 608 N N . LEU A 1 85 ? 1.862 -2.928 13.844 1.00 90.38 85 LEU A N 1
ATOM 609 C CA . LEU A 1 85 ? 0.548 -2.515 14.350 1.00 90.38 85 LEU A CA 1
ATOM 610 C C . LEU A 1 85 ? -0.331 -1.869 13.262 1.00 90.38 85 LEU A C 1
ATOM 612 O O . LEU A 1 85 ? -1.511 -2.200 13.152 1.00 90.38 85 LEU A O 1
ATOM 616 N N . VAL A 1 86 ? 0.259 -1.037 12.401 1.00 91.00 86 VAL A N 1
ATOM 617 C CA . VAL A 1 86 ? -0.432 -0.352 11.290 1.00 91.00 86 VAL A CA 1
ATOM 618 C C . VAL A 1 86 ? -0.890 -1.291 10.165 1.00 91.00 86 VAL A C 1
ATOM 620 O O . VAL A 1 86 ? -1.695 -0.910 9.322 1.00 91.00 86 VAL A O 1
ATOM 623 N N . GLN A 1 87 ? -0.428 -2.546 10.160 1.00 93.06 87 GLN A N 1
ATOM 624 C CA . GLN A 1 87 ? -0.894 -3.581 9.229 1.00 93.06 87 GLN A CA 1
ATOM 625 C C . GLN A 1 87 ? -2.197 -4.248 9.695 1.00 93.06 87 GLN A C 1
ATOM 627 O O . GLN A 1 87 ? -2.726 -5.114 8.998 1.00 93.06 87 GLN A O 1
ATOM 632 N N . TYR A 1 88 ? -2.723 -3.898 10.872 1.00 94.69 88 TYR A N 1
ATOM 633 C CA . TYR A 1 88 ? -3.943 -4.491 11.412 1.00 94.69 88 TYR A CA 1
ATOM 634 C C . TYR A 1 88 ? -5.150 -3.565 11.261 1.00 94.69 88 TYR A C 1
ATOM 636 O O . TYR A 1 88 ? -5.091 -2.369 11.543 1.00 94.69 88 TYR A O 1
ATOM 644 N N . ILE A 1 89 ? -6.288 -4.165 10.918 1.00 95.62 89 ILE A N 1
ATOM 645 C CA . ILE A 1 89 ? -7.605 -3.557 11.106 1.00 95.62 89 ILE A CA 1
ATOM 646 C C . ILE A 1 89 ? -8.106 -3.959 12.484 1.00 95.62 89 ILE A C 1
ATOM 648 O O . ILE A 1 89 ? -8.173 -5.146 12.820 1.00 95.62 89 ILE A O 1
ATOM 652 N N . PHE A 1 90 ? -8.504 -2.964 13.263 1.00 96.94 90 PHE A N 1
ATOM 653 C CA . PHE A 1 90 ? -9.114 -3.112 14.570 1.00 96.94 90 PHE A CA 1
ATOM 654 C C . PHE A 1 90 ? -10.613 -2.855 14.504 1.00 96.94 90 PHE A C 1
ATOM 656 O O . PHE A 1 90 ? -11.077 -1.928 13.843 1.00 96.94 90 PHE A O 1
ATOM 663 N N . LYS A 1 91 ? -11.366 -3.644 15.269 1.00 97.25 91 LYS A N 1
ATOM 664 C CA . LYS A 1 91 ? -12.723 -3.313 15.692 1.00 97.25 91 LYS A CA 1
ATOM 665 C C . LYS A 1 91 ? -12.638 -2.504 16.985 1.00 97.25 91 LYS A C 1
ATOM 667 O O . LYS A 1 91 ? -12.194 -3.018 18.014 1.00 97.25 91 LYS A O 1
ATOM 672 N N . ALA A 1 92 ? -13.090 -1.258 16.932 1.00 97.75 92 ALA A N 1
ATOM 673 C CA . ALA A 1 92 ? -13.233 -0.382 18.083 1.00 97.75 92 ALA A CA 1
ATOM 674 C C . ALA A 1 92 ? -14.674 -0.414 18.601 1.00 97.75 92 ALA A C 1
ATOM 676 O O . ALA A 1 92 ? -15.607 -0.126 17.850 1.00 97.75 92 ALA A O 1
ATOM 677 N N . THR A 1 93 ? -14.862 -0.698 19.891 1.00 97.69 93 THR A N 1
ATOM 678 C CA . THR A 1 93 ? -16.164 -0.514 20.558 1.00 97.69 93 THR A CA 1
ATOM 679 C C . THR A 1 93 ? -16.176 0.839 21.252 1.00 97.69 93 THR A C 1
ATOM 681 O O . THR A 1 93 ? -15.256 1.157 22.012 1.00 97.69 93 THR A O 1
ATOM 684 N N . LYS A 1 94 ? -17.213 1.638 20.997 1.00 96.00 94 LYS A N 1
ATOM 685 C CA . LYS A 1 94 ? -17.365 3.004 21.504 1.00 96.00 94 LYS A CA 1
ATOM 686 C C . LYS A 1 94 ? -18.494 3.078 22.530 1.00 96.00 94 LYS A C 1
ATOM 688 O O . LYS A 1 94 ? -19.563 2.509 22.333 1.00 96.00 94 LYS A O 1
ATOM 693 N N . GLN A 1 95 ? -18.275 3.838 23.598 1.00 95.19 95 GLN A N 1
ATOM 694 C CA . GLN A 1 95 ? -19.301 4.190 24.579 1.00 95.19 95 GLN A CA 1
ATOM 695 C C . GLN A 1 95 ? -19.227 5.692 24.845 1.00 95.19 95 GLN A C 1
ATOM 697 O O . GLN A 1 95 ? -18.181 6.195 25.260 1.00 95.19 95 GLN A O 1
ATOM 702 N N . ARG A 1 96 ? -20.330 6.413 24.593 1.00 91.19 96 ARG A N 1
ATOM 703 C CA . ARG A 1 96 ? -20.392 7.887 24.691 1.00 91.19 96 ARG A CA 1
ATOM 704 C C . ARG A 1 96 ? -19.246 8.570 23.920 1.00 91.19 96 ARG A C 1
ATOM 706 O O . ARG A 1 96 ? -18.552 9.429 24.451 1.00 91.19 96 ARG A O 1
ATOM 713 N N . GLY A 1 97 ? -18.986 8.104 22.696 1.00 86.88 97 GLY A N 1
ATOM 714 C CA . GLY A 1 97 ? -17.933 8.633 21.819 1.00 86.88 97 GLY A CA 1
ATOM 715 C C . GLY A 1 97 ? -16.493 8.237 22.175 1.00 86.88 97 GLY A C 1
ATOM 716 O O . GLY A 1 97 ? -15.593 8.511 21.389 1.00 86.88 97 GLY A O 1
ATOM 717 N N . ARG A 1 98 ? -16.250 7.562 23.307 1.00 92.94 98 ARG A N 1
ATOM 718 C CA . ARG A 1 98 ? -14.910 7.117 23.730 1.00 92.94 98 ARG A CA 1
ATOM 719 C C . ARG A 1 98 ? -14.664 5.659 23.367 1.00 92.94 98 ARG A C 1
ATOM 721 O O . ARG A 1 98 ? -15.575 4.840 23.488 1.00 92.94 98 ARG A O 1
ATOM 728 N N . ILE A 1 99 ? -13.431 5.321 22.997 1.00 96.25 99 ILE A N 1
ATOM 729 C CA . ILE A 1 99 ? -13.034 3.936 22.714 1.00 96.25 99 ILE A CA 1
ATOM 730 C C . ILE A 1 99 ? -12.886 3.166 24.028 1.00 96.25 99 ILE A C 1
ATOM 732 O O . ILE A 1 99 ? -12.204 3.611 24.950 1.00 96.25 99 ILE A O 1
ATOM 736 N N . LYS A 1 100 ? -13.556 2.015 24.113 1.00 96.19 100 LYS A N 1
ATOM 737 C CA . LYS A 1 100 ? -13.535 1.114 25.274 1.00 96.19 100 LYS A CA 1
ATOM 738 C C . LYS A 1 100 ? -12.752 -0.163 25.030 1.00 96.19 100 LYS A C 1
ATOM 740 O O . LYS A 1 100 ? -12.141 -0.668 25.960 1.00 96.19 100 LYS A O 1
ATOM 745 N N . THR A 1 101 ? -12.761 -0.671 23.802 1.00 96.62 101 THR A N 1
ATOM 746 C CA . THR A 1 101 ? -12.010 -1.874 23.427 1.00 96.62 101 THR A CA 1
ATOM 747 C C . THR A 1 101 ? -11.438 -1.711 22.030 1.00 96.62 101 THR A C 1
ATOM 749 O O . THR A 1 101 ? -12.122 -1.172 21.157 1.00 96.62 101 THR A O 1
ATOM 752 N N . LEU A 1 102 ? -10.241 -2.249 21.808 1.00 96.25 102 LEU A N 1
ATOM 753 C CA . LEU A 1 102 ? -9.635 -2.425 20.493 1.00 96.25 102 LEU A CA 1
ATOM 754 C C . LEU A 1 102 ? -9.324 -3.910 20.310 1.00 96.25 102 LEU A C 1
ATOM 756 O O . LEU A 1 102 ? -8.600 -4.498 21.109 1.00 96.25 102 LEU A O 1
ATOM 760 N N . ALA A 1 103 ? -9.887 -4.525 19.275 1.00 95.88 103 ALA A N 1
ATOM 761 C CA . ALA A 1 103 ? -9.628 -5.925 18.950 1.00 95.88 103 ALA A CA 1
ATOM 762 C C . ALA A 1 103 ? -9.127 -6.036 17.505 1.00 95.88 103 ALA A C 1
ATOM 764 O O . ALA A 1 103 ? -9.839 -5.579 16.609 1.00 95.88 103 ALA A O 1
ATOM 765 N N . PRO A 1 104 ? -7.942 -6.619 17.244 1.00 96.38 104 PRO A N 1
ATOM 766 C CA . PRO A 1 104 ? -7.487 -6.843 15.879 1.00 96.38 104 PRO A CA 1
ATOM 767 C C . PRO A 1 104 ? -8.380 -7.900 15.220 1.00 96.38 104 PRO A C 1
ATOM 769 O O . PRO A 1 104 ? -8.624 -8.963 15.789 1.00 96.38 104 PRO A O 1
ATOM 772 N N . VAL A 1 105 ? -8.887 -7.600 14.027 1.00 96.06 105 VAL A N 1
ATOM 773 C CA . VAL A 1 105 ? -9.844 -8.452 13.298 1.00 96.06 105 VAL A CA 1
ATOM 774 C C . VAL A 1 105 ? -9.354 -8.875 11.919 1.00 96.06 105 VAL A C 1
ATOM 776 O O . VAL A 1 105 ? -9.865 -9.850 11.379 1.00 96.06 105 VAL A O 1
ATOM 779 N N . LEU A 1 106 ? -8.354 -8.191 11.362 1.00 95.56 106 LEU A N 1
ATOM 780 C CA . LEU A 1 106 ? -7.670 -8.599 10.137 1.00 95.56 106 LEU A CA 1
ATOM 781 C C . LEU A 1 106 ? -6.230 -8.097 10.168 1.00 95.56 106 LEU A C 1
ATOM 783 O O . LEU A 1 106 ? -5.980 -6.972 10.590 1.00 95.56 106 LEU A O 1
ATOM 787 N N . PHE A 1 107 ? -5.303 -8.917 9.695 1.00 95.19 107 PHE A N 1
ATOM 788 C CA . PHE A 1 107 ? -3.930 -8.521 9.403 1.00 95.19 107 PHE A CA 1
ATOM 789 C C . PHE A 1 107 ? -3.738 -8.402 7.891 1.00 95.19 107 PHE A C 1
ATOM 791 O O . PHE A 1 107 ? -4.173 -9.290 7.162 1.00 95.19 107 PHE A O 1
ATOM 798 N N . VAL A 1 108 ? -3.077 -7.358 7.402 1.00 93.06 108 VAL A N 1
ATOM 799 C CA . VAL A 1 108 ? -2.751 -7.162 5.983 1.00 93.06 108 VAL A CA 1
ATOM 800 C C . VAL A 1 108 ? -1.246 -7.372 5.786 1.00 93.06 108 VAL A C 1
ATOM 802 O O . VAL A 1 108 ? -0.468 -6.471 6.080 1.00 93.06 108 VAL A O 1
ATOM 805 N N . PRO A 1 109 ? -0.810 -8.551 5.297 1.00 91.62 109 PRO A N 1
ATOM 806 C CA . PRO A 1 109 ? 0.605 -8.814 5.057 1.00 91.62 109 PRO A CA 1
ATOM 807 C C . PRO A 1 109 ? 1.189 -7.886 3.992 1.00 91.62 109 PRO A C 1
ATOM 809 O O . PRO A 1 109 ? 0.519 -7.613 2.993 1.00 91.62 109 PRO A O 1
ATOM 812 N N . LEU A 1 110 ? 2.475 -7.544 4.129 1.00 89.81 110 LEU A N 1
ATOM 813 C CA . LEU A 1 110 ? 3.212 -6.726 3.155 1.00 89.81 110 LEU A CA 1
ATOM 814 C C . LEU A 1 110 ? 3.041 -7.219 1.713 1.00 89.81 110 LEU A C 1
ATOM 816 O O . LEU A 1 110 ? 2.614 -6.481 0.828 1.00 89.81 110 LEU A O 1
ATOM 820 N N . GLY A 1 111 ? 3.250 -8.522 1.506 1.00 89.69 111 GLY A N 1
ATOM 821 C CA . GLY A 1 111 ? 3.107 -9.143 0.192 1.00 89.69 111 GLY A CA 1
ATOM 822 C C . GLY A 1 111 ? 1.696 -9.058 -0.392 1.00 89.69 111 GLY A C 1
ATOM 823 O O . GLY A 1 111 ? 1.541 -9.137 -1.602 1.00 89.69 111 GLY A O 1
ATOM 824 N N . THR A 1 112 ? 0.645 -8.899 0.419 1.00 89.81 112 THR A N 1
ATOM 825 C CA . THR A 1 112 ? -0.721 -8.775 -0.111 1.00 89.81 112 THR A CA 1
ATOM 826 C C . THR A 1 112 ? -0.958 -7.417 -0.773 1.00 89.81 112 THR A C 1
ATOM 828 O O . THR A 1 112 ? -1.691 -7.370 -1.757 1.00 89.81 112 THR A O 1
ATOM 831 N N . MET A 1 113 ? -0.306 -6.346 -0.313 1.00 89.44 113 MET A N 1
ATOM 832 C CA . MET A 1 113 ? -0.470 -4.993 -0.867 1.00 89.44 113 MET A CA 1
ATOM 833 C C . MET A 1 113 ? 0.174 -4.814 -2.240 1.00 89.44 113 MET A C 1
ATOM 835 O O . MET A 1 113 ? -0.326 -4.043 -3.052 1.00 89.44 113 MET A O 1
ATOM 839 N N . VAL A 1 114 ? 1.234 -5.570 -2.529 1.00 92.06 114 VAL A N 1
ATOM 840 C CA . VAL A 1 114 ? 1.916 -5.525 -3.831 1.00 92.06 114 VAL A CA 1
ATOM 841 C C . VAL A 1 114 ? 1.317 -6.491 -4.865 1.00 92.06 114 VAL A C 1
ATOM 843 O O . VAL A 1 114 ? 1.559 -6.329 -6.056 1.00 92.06 114 VAL A O 1
ATOM 846 N N . LYS A 1 115 ? 0.470 -7.456 -4.460 1.00 91.31 115 LYS A N 1
ATOM 847 C CA . LYS A 1 115 ? -0.206 -8.408 -5.378 1.00 91.31 115 LYS A CA 1
ATOM 848 C C . LYS A 1 115 ? -0.912 -7.767 -6.570 1.00 91.31 115 LYS A C 1
ATOM 850 O O . LYS A 1 115 ? -0.802 -8.330 -7.653 1.00 91.31 115 LYS A O 1
ATOM 855 N N . PRO A 1 116 ? -1.634 -6.644 -6.429 1.00 89.94 116 PRO A N 1
ATOM 856 C CA . PRO A 1 116 ? -2.354 -6.058 -7.560 1.00 89.94 116 PRO A CA 1
ATOM 857 C C . PRO A 1 116 ? -1.453 -5.526 -8.675 1.00 89.94 116 PRO A C 1
ATOM 859 O O . PRO A 1 116 ? -1.950 -5.300 -9.770 1.00 89.94 116 PRO A O 1
ATOM 862 N N . PHE A 1 117 ? -0.157 -5.353 -8.408 1.00 91.88 117 PHE A N 1
ATOM 863 C CA . PHE A 1 117 ? 0.844 -4.950 -9.395 1.00 91.88 117 PHE A CA 1
ATOM 864 C C . PHE A 1 117 ? 1.528 -6.150 -10.070 1.00 91.88 117 PHE A C 1
ATOM 866 O O . PHE A 1 117 ? 2.296 -5.969 -11.011 1.00 91.88 117 PHE A O 1
ATOM 873 N N . ALA A 1 118 ? 1.278 -7.377 -9.600 1.00 92.25 118 ALA A N 1
ATOM 874 C CA . ALA A 1 118 ? 1.932 -8.571 -10.121 1.00 92.25 118 ALA A CA 1
ATOM 875 C C . ALA A 1 118 ? 1.510 -8.855 -11.569 1.00 92.25 118 ALA A C 1
ATOM 877 O O . ALA A 1 118 ? 0.320 -8.898 -11.882 1.00 92.25 118 ALA A O 1
ATOM 878 N N . GLY A 1 119 ? 2.495 -9.070 -12.443 1.00 89.69 119 GLY A N 1
ATOM 879 C CA . GLY A 1 119 ? 2.287 -9.273 -13.879 1.00 89.69 119 GLY A CA 1
ATOM 880 C C . GLY A 1 119 ? 1.869 -8.019 -14.653 1.00 89.69 119 GLY A C 1
ATOM 881 O O . GLY A 1 119 ? 1.550 -8.132 -15.837 1.00 89.69 119 GLY A O 1
ATOM 882 N N . LEU A 1 120 ? 1.838 -6.847 -14.010 1.00 90.62 120 LEU A N 1
ATOM 883 C CA . LEU A 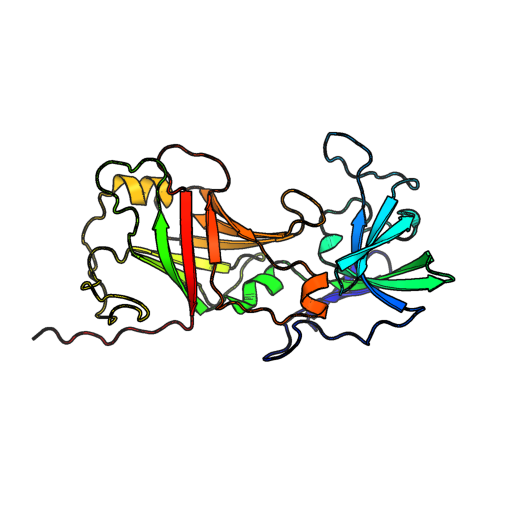1 120 ? 1.631 -5.573 -14.693 1.00 90.62 120 LEU A CA 1
ATOM 884 C C . LEU A 1 120 ? 2.960 -5.003 -15.188 1.00 90.62 120 LEU A C 1
ATOM 886 O O . LEU A 1 120 ? 4.029 -5.315 -14.665 1.00 90.62 120 LEU A O 1
ATOM 890 N N . GLU A 1 121 ? 2.874 -4.109 -16.161 1.00 89.06 121 GLU A N 1
ATOM 891 C CA . GLU A 1 121 ? 3.987 -3.261 -16.573 1.00 89.06 121 GLU A CA 1
ATOM 892 C C . GLU A 1 121 ? 3.734 -1.821 -16.125 1.00 89.06 121 GLU A C 1
ATOM 894 O O . GLU A 1 121 ? 2.625 -1.317 -16.279 1.00 89.06 121 GLU A O 1
ATOM 899 N N . PHE A 1 122 ? 4.738 -1.139 -15.581 1.00 88.81 122 PHE A N 1
ATOM 900 C CA . PHE A 1 122 ? 4.713 0.317 -15.444 1.00 88.81 122 PHE A CA 1
ATOM 901 C C . PHE A 1 122 ? 5.238 0.939 -16.733 1.00 88.81 122 PHE A C 1
ATOM 903 O O . PHE A 1 122 ? 6.316 0.557 -17.186 1.00 88.81 122 PHE A O 1
ATOM 910 N N . ARG A 1 123 ? 4.531 1.919 -17.296 1.00 85.50 123 ARG A N 1
ATOM 911 C CA . ARG A 1 123 ? 4.998 2.734 -18.428 1.00 85.50 123 ARG A CA 1
ATOM 912 C C . ARG A 1 123 ? 4.945 4.203 -18.055 1.00 85.50 123 ARG A C 1
ATOM 914 O O . ARG A 1 123 ? 3.931 4.678 -17.541 1.00 85.50 123 ARG A O 1
ATOM 921 N N . GLY A 1 124 ? 6.021 4.923 -18.337 1.00 81.19 124 GLY A N 1
ATOM 922 C CA . GLY A 1 124 ? 6.127 6.315 -17.933 1.00 81.19 124 GLY A CA 1
ATOM 923 C C . GLY A 1 124 ? 7.393 7.000 -18.411 1.00 81.19 124 GLY A C 1
ATOM 924 O O . GLY A 1 124 ? 8.142 6.452 -19.218 1.00 81.19 124 GLY A O 1
ATOM 925 N N . THR A 1 125 ? 7.647 8.184 -17.871 1.00 78.44 125 THR A N 1
ATOM 926 C CA . THR A 1 125 ? 8.856 8.963 -18.138 1.00 78.44 125 THR A CA 1
ATOM 927 C C . THR A 1 125 ? 9.723 9.074 -16.892 1.00 78.44 125 THR A C 1
ATOM 929 O O . THR A 1 125 ? 9.233 8.999 -15.762 1.00 78.44 125 THR A O 1
ATOM 932 N N . VAL A 1 126 ? 11.016 9.302 -17.089 1.00 77.62 126 VAL A N 1
ATOM 933 C CA . VAL A 1 126 ? 11.974 9.623 -16.025 1.00 77.62 126 VAL A CA 1
ATOM 934 C C . VAL A 1 126 ? 12.374 11.091 -16.104 1.00 77.62 126 VAL A C 1
ATOM 936 O O . VAL A 1 126 ? 12.571 11.596 -17.201 1.00 77.62 126 VAL A O 1
ATOM 939 N N . ALA A 1 127 ? 12.525 11.761 -14.960 1.00 76.69 127 ALA A N 1
ATOM 940 C CA . ALA A 1 127 ? 13.046 13.125 -14.895 1.00 76.69 127 ALA A CA 1
ATOM 941 C C . ALA A 1 127 ? 14.248 13.232 -13.938 1.00 76.69 127 ALA A C 1
ATOM 943 O O . ALA A 1 127 ? 14.310 12.557 -12.905 1.00 76.69 127 ALA A O 1
ATOM 944 N N . SER A 1 128 ? 15.200 14.110 -14.273 1.00 69.88 128 SER A N 1
ATOM 945 C CA . SER A 1 128 ? 16.502 14.259 -13.595 1.00 69.88 128 SER A CA 1
ATOM 946 C C . SER A 1 128 ? 16.732 15.708 -13.131 1.00 69.88 128 SER A C 1
ATOM 948 O O . SER A 1 128 ? 16.465 16.631 -13.891 1.00 69.88 128 SER A O 1
ATOM 950 N N . MET A 1 129 ? 17.202 15.917 -11.887 1.00 57.81 129 MET A N 1
ATOM 951 C CA . MET A 1 129 ? 17.406 17.262 -11.292 1.00 57.81 129 MET A CA 1
ATOM 952 C C . MET A 1 129 ? 18.711 17.940 -11.737 1.00 57.81 129 MET A C 1
ATOM 954 O O . MET A 1 129 ? 18.848 19.153 -11.649 1.00 57.81 129 MET A O 1
ATOM 958 N N . GLY A 1 130 ? 19.656 17.159 -12.243 1.00 54.94 130 GLY A N 1
ATOM 959 C CA . GLY A 1 130 ? 20.841 17.616 -12.952 1.00 54.94 130 GLY A CA 1
ATOM 960 C C . GLY A 1 130 ? 21.214 16.471 -13.864 1.00 54.94 130 GLY A C 1
ATOM 961 O O . GLY A 1 130 ? 21.585 15.407 -13.371 1.00 54.94 130 GLY A O 1
ATOM 962 N N . ALA A 1 131 ? 20.965 16.617 -15.163 1.00 46.81 131 ALA A N 1
ATOM 963 C CA . ALA A 1 131 ? 21.237 15.544 -16.100 1.00 46.81 131 ALA A CA 1
ATOM 964 C C . ALA A 1 131 ? 22.747 15.246 -16.055 1.00 46.81 131 ALA A C 1
ATOM 966 O O . ALA A 1 131 ? 23.541 16.153 -16.302 1.00 46.81 131 ALA A O 1
ATOM 967 N N . PRO A 1 132 ? 23.178 14.007 -15.758 1.00 48.72 132 PRO A N 1
ATOM 968 C CA . PRO A 1 132 ? 24.410 13.512 -16.356 1.00 48.72 132 PRO A CA 1
ATOM 969 C C . PRO A 1 132 ? 24.343 13.819 -17.856 1.00 48.72 132 PRO A C 1
ATOM 971 O O . PRO A 1 132 ? 23.257 13.694 -18.434 1.00 48.72 132 PRO A O 1
ATOM 974 N N . ASP A 1 133 ? 25.450 14.238 -18.468 1.00 45.97 133 ASP A N 1
ATOM 975 C CA . ASP A 1 133 ? 25.481 14.568 -19.894 1.00 45.97 133 ASP A CA 1
ATOM 976 C C . ASP A 1 133 ? 24.695 13.521 -20.707 1.00 45.97 133 ASP A C 1
ATOM 978 O O . ASP A 1 133 ? 24.964 12.319 -20.620 1.00 45.97 133 ASP A O 1
ATOM 982 N N . ASN A 1 134 ? 23.721 13.983 -21.504 1.00 47.78 134 ASN A N 1
ATOM 983 C CA . ASN A 1 134 ? 22.915 13.179 -22.438 1.00 47.78 134 ASN A CA 1
ATOM 984 C C . ASN A 1 134 ? 21.784 12.298 -21.856 1.00 47.78 134 ASN A C 1
ATOM 986 O O . ASN A 1 134 ? 21.478 11.246 -22.425 1.00 47.78 134 ASN A O 1
ATOM 990 N N . ILE A 1 135 ? 21.113 12.709 -20.777 1.00 52.78 135 ILE A N 1
ATOM 991 C CA . ILE A 1 135 ? 19.811 12.121 -20.411 1.00 52.78 135 ILE A CA 1
ATOM 992 C C . ILE A 1 135 ? 18.683 13.035 -20.864 1.00 52.78 135 ILE A C 1
ATOM 994 O O . ILE A 1 135 ? 18.580 14.165 -20.393 1.00 52.78 135 ILE A O 1
ATOM 998 N N . ASP A 1 136 ? 17.808 12.515 -21.724 1.00 59.38 136 ASP A N 1
ATOM 999 C CA . ASP A 1 136 ? 16.536 13.166 -22.022 1.00 59.38 136 ASP A CA 1
ATOM 1000 C C . ASP A 1 136 ? 15.685 13.217 -20.733 1.00 59.38 136 ASP A C 1
ATOM 1002 O O . ASP A 1 136 ? 15.342 12.158 -20.191 1.00 59.38 136 ASP A O 1
ATOM 1006 N N . PRO A 1 137 ? 15.347 14.415 -20.216 1.00 55.91 137 PRO A N 1
ATOM 1007 C CA . PRO A 1 137 ? 14.555 14.588 -18.999 1.00 55.91 137 PRO A CA 1
ATOM 1008 C C . PRO A 1 137 ? 13.103 14.103 -19.126 1.00 55.91 137 PRO A C 1
ATOM 1010 O O . PRO A 1 137 ? 12.348 14.237 -18.165 1.00 55.91 137 PRO A O 1
ATOM 1013 N N . ASN A 1 138 ? 12.714 13.564 -20.285 1.00 63.56 138 ASN A N 1
ATOM 1014 C CA . ASN A 1 138 ? 11.432 12.915 -20.539 1.00 63.56 138 ASN A CA 1
ATOM 1015 C C . ASN A 1 138 ? 11.591 11.521 -21.172 1.00 63.56 138 ASN A C 1
ATOM 1017 O O . ASN A 1 138 ? 10.676 11.041 -21.843 1.00 63.56 138 ASN A O 1
ATOM 1021 N N . ALA A 1 139 ? 12.732 10.853 -20.966 1.00 68.81 139 ALA A N 1
ATOM 1022 C CA . ALA A 1 139 ? 12.967 9.522 -21.516 1.00 68.81 139 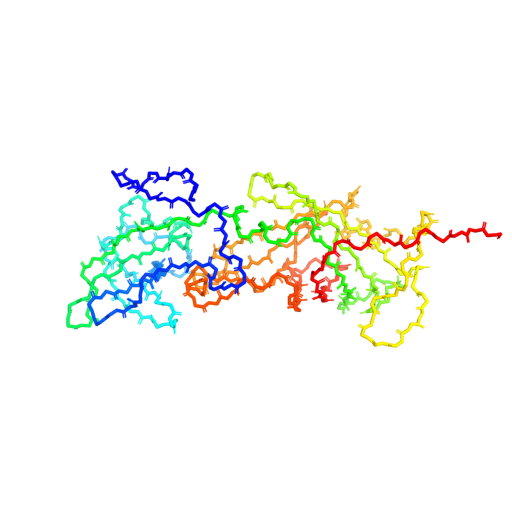ALA A CA 1
ATOM 1023 C C . ALA A 1 139 ? 11.882 8.528 -21.073 1.00 68.81 139 ALA A C 1
ATOM 1025 O O . ALA A 1 139 ? 11.543 8.440 -19.889 1.00 68.81 139 ALA A O 1
ATOM 1026 N N . TRP A 1 140 ? 11.371 7.743 -22.022 1.00 73.81 140 TRP A N 1
ATOM 1027 C CA . TRP A 1 140 ? 10.393 6.696 -21.734 1.00 73.81 140 TRP A CA 1
ATOM 1028 C C . TRP A 1 140 ? 11.050 5.473 -21.093 1.00 73.81 140 TRP A C 1
ATOM 1030 O O . TRP A 1 140 ? 12.091 4.980 -21.540 1.00 73.81 140 TRP A O 1
ATOM 1040 N N . VAL A 1 141 ? 10.399 4.950 -20.059 1.00 76.19 141 VAL A N 1
ATOM 1041 C CA . VAL A 1 141 ? 10.835 3.778 -19.299 1.00 76.19 141 VAL A CA 1
ATOM 1042 C C . VAL A 1 141 ? 9.705 2.769 -19.165 1.00 76.19 141 VAL A C 1
ATOM 1044 O O . VAL A 1 141 ? 8.520 3.120 -19.217 1.00 76.19 141 VAL A O 1
ATOM 1047 N N . ARG A 1 142 ? 10.091 1.514 -18.944 1.00 82.06 142 ARG A N 1
ATOM 1048 C CA . ARG A 1 142 ? 9.176 0.431 -18.606 1.00 82.06 142 ARG A CA 1
ATOM 1049 C C . ARG A 1 142 ? 9.710 -0.393 -17.443 1.00 82.06 142 ARG A C 1
ATOM 1051 O O . ARG A 1 142 ? 10.905 -0.683 -17.397 1.00 82.06 142 ARG A O 1
ATOM 1058 N N . TRP A 1 143 ? 8.824 -0.789 -16.536 1.00 86.69 143 TRP A N 1
ATOM 1059 C CA . TRP A 1 143 ? 9.106 -1.789 -15.506 1.00 86.69 143 TRP A CA 1
ATOM 1060 C C . TRP A 1 143 ? 8.200 -2.986 -15.708 1.00 86.69 143 TRP A C 1
ATOM 1062 O O . TRP A 1 143 ? 6.985 -2.845 -15.621 1.00 86.69 143 TRP A O 1
ATOM 1072 N N . ASP A 1 144 ? 8.780 -4.150 -15.943 1.00 87.94 144 ASP A N 1
ATOM 1073 C CA . ASP A 1 144 ? 8.037 -5.388 -16.133 1.00 87.94 144 ASP A CA 1
ATOM 1074 C C . ASP A 1 144 ? 7.973 -6.122 -14.795 1.00 87.94 144 ASP A C 1
ATOM 1076 O O . ASP A 1 144 ? 8.973 -6.683 -14.344 1.00 87.94 144 ASP A O 1
ATOM 1080 N N . MET A 1 145 ? 6.824 -6.084 -14.115 1.00 92.19 145 MET A N 1
ATOM 1081 C CA . MET A 1 145 ? 6.681 -6.749 -12.822 1.00 92.19 145 MET A CA 1
ATOM 1082 C C . MET A 1 145 ? 6.433 -8.241 -13.019 1.00 92.19 145 MET A C 1
ATOM 1084 O O . MET A 1 145 ? 5.564 -8.666 -13.783 1.00 92.19 145 MET A O 1
ATOM 1088 N N . ASN A 1 146 ? 7.148 -9.053 -12.249 1.00 91.62 146 ASN A N 1
ATOM 1089 C CA . ASN A 1 146 ? 6.949 -10.492 -12.230 1.00 91.62 146 ASN A CA 1
ATOM 1090 C C . ASN A 1 146 ? 5.553 -10.844 -11.702 1.00 91.62 146 ASN A C 1
ATOM 1092 O O . ASN A 1 146 ? 4.881 -10.057 -11.039 1.00 91.62 146 ASN A O 1
ATOM 1096 N N . SER A 1 147 ? 5.109 -12.072 -11.948 1.00 89.50 147 SER A N 1
ATOM 1097 C CA . SER A 1 147 ? 3.870 -12.594 -11.358 1.00 89.50 147 SER A CA 1
ATOM 1098 C C . SER A 1 147 ? 4.058 -13.120 -9.928 1.00 89.50 147 SER A C 1
ATOM 1100 O O . SER A 1 147 ? 3.080 -13.358 -9.218 1.00 89.50 147 SER A O 1
ATOM 1102 N N . HIS A 1 148 ? 5.308 -13.317 -9.495 1.00 86.31 148 HIS A N 1
ATOM 1103 C CA . HIS A 1 148 ? 5.646 -13.944 -8.221 1.00 86.31 148 HIS A CA 1
ATOM 1104 C C . HIS A 1 148 ? 6.119 -12.933 -7.170 1.00 86.31 148 HIS A C 1
ATOM 1106 O O . HIS A 1 148 ? 6.913 -12.036 -7.453 1.00 86.31 148 HIS A O 1
ATOM 1112 N N . ILE A 1 149 ? 5.667 -13.138 -5.930 1.00 89.38 149 ILE A N 1
ATOM 1113 C CA . ILE A 1 149 ? 6.042 -12.344 -4.757 1.00 89.38 149 ILE A CA 1
ATOM 1114 C C . ILE A 1 149 ? 6.845 -13.224 -3.814 1.00 89.38 149 ILE A C 1
ATOM 1116 O O . ILE A 1 149 ? 6.335 -14.230 -3.317 1.00 89.38 149 ILE A O 1
ATOM 1120 N N . ALA A 1 150 ? 8.068 -12.796 -3.519 1.00 90.06 150 ALA A N 1
ATOM 1121 C CA . ALA A 1 150 ? 8.975 -13.478 -2.608 1.00 90.06 150 ALA A CA 1
ATOM 1122 C C . ALA A 1 150 ? 9.291 -12.565 -1.423 1.00 90.06 150 ALA A C 1
ATOM 1124 O O . ALA A 1 150 ? 9.602 -11.390 -1.598 1.00 90.06 150 ALA A O 1
ATOM 1125 N N . ASN A 1 151 ? 9.201 -13.093 -0.199 1.00 88.06 151 ASN A N 1
ATOM 1126 C CA . ASN A 1 151 ? 9.509 -12.355 1.035 1.00 88.06 151 ASN A CA 1
ATOM 1127 C C . ASN A 1 151 ? 8.759 -11.013 1.176 1.00 88.06 151 ASN A C 1
ATOM 1129 O O . ASN A 1 151 ? 9.281 -10.057 1.737 1.00 88.06 151 ASN A O 1
ATOM 1133 N N . GLY A 1 152 ? 7.531 -10.937 0.652 1.00 87.38 152 GLY A N 1
ATOM 1134 C CA . GLY A 1 152 ? 6.719 -9.716 0.677 1.00 87.38 152 GLY A CA 1
ATOM 1135 C C . GLY A 1 152 ? 7.078 -8.673 -0.385 1.00 87.38 152 GLY A C 1
ATOM 1136 O O . GLY A 1 152 ? 6.452 -7.618 -0.401 1.00 87.38 152 GLY A O 1
ATOM 1137 N N . LYS A 1 153 ? 8.025 -8.979 -1.277 1.00 93.88 153 LYS A N 1
ATOM 1138 C CA . LYS A 1 153 ? 8.517 -8.100 -2.341 1.00 93.88 153 LYS A CA 1
ATOM 1139 C C . LYS A 1 153 ? 8.057 -8.606 -3.702 1.00 93.88 153 LYS A C 1
ATOM 1141 O O . LYS A 1 153 ? 8.104 -9.812 -3.968 1.00 93.88 153 LYS A O 1
ATOM 1146 N N . LEU A 1 154 ? 7.634 -7.694 -4.567 1.00 94.88 154 LEU A N 1
ATOM 1147 C CA . LEU A 1 154 ? 7.298 -7.995 -5.953 1.00 94.88 154 LEU A CA 1
ATOM 1148 C C . LEU A 1 154 ? 8.498 -7.656 -6.840 1.00 94.88 154 LEU A C 1
ATOM 1150 O O . LEU A 1 154 ? 8.828 -6.487 -6.997 1.00 94.88 154 LEU A O 1
ATOM 1154 N N . GLY A 1 155 ? 9.166 -8.667 -7.393 1.00 94.06 155 GLY A N 1
ATOM 1155 C CA . GLY A 1 155 ? 10.296 -8.445 -8.299 1.00 94.06 155 GLY A CA 1
ATOM 1156 C C . GLY A 1 155 ? 9.851 -7.963 -9.681 1.00 94.06 155 GLY A C 1
ATOM 1157 O O . GLY A 1 155 ? 8.703 -8.172 -10.069 1.00 94.06 155 GLY A O 1
ATOM 1158 N N . GLY A 1 156 ? 10.773 -7.385 -10.438 1.00 90.69 156 GLY A N 1
ATOM 1159 C CA . GLY A 1 156 ? 10.578 -7.038 -11.842 1.00 90.69 156 GLY A CA 1
ATOM 1160 C C . GLY A 1 156 ? 11.891 -6.688 -12.531 1.00 90.69 156 GLY A C 1
ATOM 1161 O O . GLY A 1 156 ? 12.957 -6.763 -11.912 1.00 90.69 156 GLY A O 1
ATOM 1162 N N . ASP A 1 157 ? 11.799 -6.256 -13.782 1.00 86.56 157 ASP A N 1
ATOM 1163 C CA . ASP A 1 157 ? 12.937 -5.831 -14.593 1.00 86.56 157 ASP A CA 1
ATOM 1164 C C . ASP A 1 157 ? 12.703 -4.441 -15.196 1.00 86.56 157 ASP A C 1
ATOM 1166 O O . ASP A 1 157 ? 11.618 -4.108 -15.673 1.00 86.56 157 ASP A O 1
ATOM 1170 N N . PHE A 1 158 ? 13.740 -3.608 -15.172 1.00 81.00 158 PHE A N 1
ATOM 1171 C CA . PHE A 1 158 ? 13.746 -2.294 -15.798 1.00 81.00 158 PHE A CA 1
ATOM 1172 C C . PHE A 1 158 ? 14.169 -2.400 -17.267 1.00 81.00 158 PHE A C 1
ATOM 1174 O O . PHE A 1 158 ? 15.226 -2.947 -17.584 1.00 81.00 158 PHE A O 1
ATOM 1181 N N . THR A 1 159 ? 13.402 -1.771 -18.158 1.00 71.94 159 THR A N 1
ATOM 1182 C CA . THR A 1 159 ? 13.726 -1.619 -19.581 1.00 71.94 159 THR A CA 1
ATOM 1183 C C . THR A 1 159 ? 13.708 -0.138 -19.970 1.00 71.94 159 THR A C 1
ATOM 1185 O O . THR A 1 159 ? 12.730 0.572 -19.732 1.00 71.94 159 THR A O 1
ATOM 1188 N N . ASN A 1 160 ? 14.784 0.345 -20.600 1.00 61.47 160 ASN A N 1
ATOM 1189 C CA . ASN A 1 160 ? 14.819 1.688 -21.183 1.00 61.47 160 ASN A CA 1
ATOM 1190 C C . ASN A 1 160 ? 14.279 1.655 -22.623 1.00 61.47 160 ASN A C 1
ATOM 1192 O O . ASN A 1 160 ? 14.742 0.848 -23.428 1.00 61.47 160 ASN A O 1
ATOM 1196 N N . LEU A 1 161 ? 13.328 2.533 -22.957 1.00 56.53 161 LEU A N 1
ATOM 1197 C CA . LEU A 1 161 ? 12.676 2.562 -24.271 1.00 56.53 161 LEU A CA 1
ATOM 1198 C C . LEU A 1 161 ? 13.207 3.658 -25.210 1.00 56.53 161 LEU A C 1
ATOM 1200 O O . LEU A 1 161 ? 12.723 3.775 -26.336 1.00 56.53 161 LEU A O 1
ATOM 1204 N N . ASN A 1 162 ? 14.222 4.429 -24.809 1.00 48.16 162 ASN A N 1
ATOM 1205 C CA . ASN A 1 162 ? 14.594 5.700 -25.447 1.00 48.16 162 ASN A CA 1
ATOM 1206 C C . ASN A 1 162 ? 15.271 5.604 -26.836 1.00 48.16 162 ASN A C 1
ATOM 1208 O O . ASN A 1 162 ? 15.848 6.574 -27.316 1.00 48.16 162 ASN A O 1
ATOM 1212 N N . LYS A 1 163 ? 15.198 4.448 -27.507 1.00 36.84 163 LYS A N 1
ATOM 1213 C CA . LYS A 1 163 ? 15.550 4.275 -28.932 1.00 36.84 163 LYS A CA 1
ATOM 1214 C C . LYS A 1 163 ? 14.504 3.496 -29.745 1.00 36.84 163 LYS A C 1
ATOM 1216 O O . LYS A 1 163 ? 14.709 3.282 -30.933 1.00 36.84 163 LYS A O 1
ATOM 1221 N N . SER A 1 164 ? 13.377 3.113 -29.138 1.00 38.44 164 SER A N 1
ATOM 1222 C CA . SER A 1 164 ? 12.371 2.229 -29.759 1.00 38.44 164 SER A CA 1
ATOM 1223 C C . SER A 1 164 ? 10.987 2.873 -29.883 1.00 38.44 164 SER A C 1
ATOM 1225 O O . SER A 1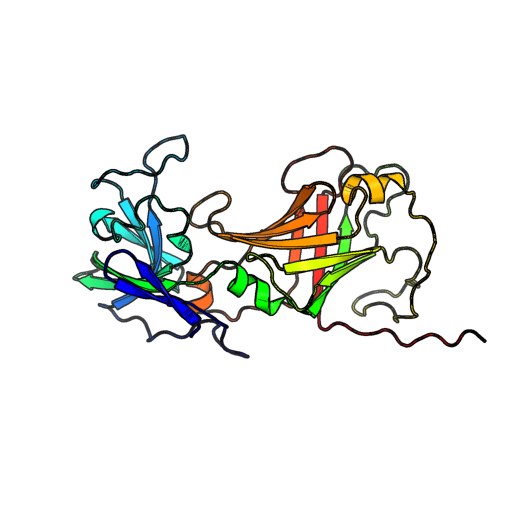 164 ? 9.998 2.191 -30.130 1.00 38.44 164 SER A O 1
ATOM 1227 N N . VAL A 1 165 ? 10.894 4.190 -29.707 1.00 37.34 165 VAL A N 1
ATOM 1228 C CA . VAL A 1 165 ? 9.625 4.917 -29.673 1.00 37.34 165 VAL A CA 1
ATOM 1229 C C . VAL A 1 165 ? 9.670 6.033 -30.707 1.00 37.34 165 VAL A C 1
ATOM 1231 O O . VAL A 1 165 ? 10.274 7.079 -30.478 1.00 37.34 165 VAL A O 1
ATOM 1234 N N . LYS A 1 166 ? 9.046 5.812 -31.872 1.00 33.81 166 LYS A N 1
ATOM 1235 C CA . LYS A 1 166 ? 8.757 6.910 -32.801 1.00 33.81 166 LYS A CA 1
ATOM 1236 C C . LYS A 1 166 ? 7.810 7.882 -32.100 1.00 33.81 166 LYS A C 1
ATOM 1238 O O . LYS A 1 166 ? 6.762 7.485 -31.601 1.00 33.81 166 LYS A O 1
ATOM 1243 N N . THR A 1 167 ? 8.222 9.141 -32.073 1.00 30.48 167 THR A N 1
ATOM 1244 C CA . THR A 1 167 ? 7.474 10.320 -31.638 1.00 30.48 167 THR A CA 1
ATOM 1245 C C . THR A 1 167 ? 6.009 10.272 -32.086 1.00 30.48 167 THR A C 1
ATOM 1247 O O . THR A 1 167 ? 5.703 10.529 -33.250 1.00 30.48 167 THR A O 1
ATOM 1250 N N . GLY A 1 168 ? 5.108 9.962 -31.158 1.00 30.89 168 GLY A N 1
ATOM 1251 C CA . GLY A 1 168 ? 3.677 10.215 -31.274 1.00 30.89 168 GLY A CA 1
ATOM 1252 C C . GLY A 1 168 ? 3.264 11.133 -30.130 1.00 30.89 168 GLY A C 1
ATOM 1253 O O . GLY A 1 168 ? 3.658 10.913 -28.985 1.00 30.89 168 GLY A O 1
ATOM 1254 N N . MET A 1 169 ? 2.535 12.205 -30.434 1.00 32.12 169 MET A N 1
ATOM 1255 C CA . MET A 1 169 ? 1.989 13.082 -29.403 1.00 32.12 169 MET A CA 1
ATOM 1256 C C . MET A 1 169 ? 0.845 12.371 -28.675 1.00 32.12 169 MET A C 1
ATOM 1258 O O . MET A 1 169 ? -0.094 11.926 -29.317 1.00 32.12 169 MET A O 1
ATOM 1262 N N . MET A 1 170 ? 0.933 12.379 -27.343 1.00 44.16 170 MET A N 1
ATOM 1263 C CA . MET A 1 170 ? -0.161 12.327 -26.366 1.00 44.16 170 MET A CA 1
ATOM 1264 C C . MET A 1 170 ? -1.118 11.108 -26.384 1.00 44.16 170 MET A C 1
ATOM 1266 O O . MET A 1 170 ? -1.889 10.891 -27.306 1.00 44.16 170 MET A O 1
ATOM 1270 N N . PHE A 1 171 ? -1.146 10.414 -25.237 1.00 36.34 171 PHE A N 1
ATOM 1271 C CA . PHE A 1 171 ? -2.154 9.451 -24.745 1.00 36.34 171 PHE A CA 1
ATOM 1272 C C . PHE A 1 171 ? -2.126 7.992 -25.205 1.00 36.34 171 PHE A C 1
ATOM 1274 O O . PHE A 1 171 ? -2.770 7.180 -24.543 1.00 36.34 171 PHE A O 1
ATOM 1281 N N . GLU A 1 172 ? -1.330 7.607 -26.198 1.00 37.38 172 GLU A N 1
ATOM 1282 C CA . GLU A 1 172 ? -1.175 6.188 -26.544 1.00 37.38 172 GLU A CA 1
ATOM 1283 C C . GLU A 1 172 ? 0.268 5.721 -26.331 1.00 37.38 172 GLU A C 1
ATOM 1285 O O . GLU A 1 172 ? 1.204 6.415 -26.744 1.00 37.38 172 GLU A O 1
ATOM 1290 N N . PRO A 1 173 ? 0.492 4.569 -25.662 1.00 40.97 173 PRO A N 1
ATOM 1291 C CA . PRO A 1 173 ? 1.817 3.988 -25.622 1.00 40.97 173 PRO A CA 1
ATOM 1292 C C . PRO A 1 173 ? 2.266 3.745 -27.070 1.00 40.97 173 PRO A C 1
ATOM 1294 O O . PRO A 1 173 ? 1.490 3.240 -27.882 1.00 40.97 173 PRO A O 1
ATOM 1297 N N . PRO A 1 174 ? 3.505 4.106 -27.413 1.00 43.62 174 PRO A N 1
ATOM 1298 C CA . PRO A 1 174 ? 4.023 3.916 -28.757 1.00 43.62 174 PRO A CA 1
ATOM 1299 C C . PRO A 1 174 ? 3.892 2.459 -29.196 1.00 43.62 174 PRO A C 1
ATOM 1301 O O . PRO A 1 174 ? 4.110 1.545 -28.392 1.00 43.62 174 PRO A O 1
ATOM 1304 N N . SER A 1 175 ? 3.529 2.276 -30.473 1.00 40.00 175 SER A N 1
ATOM 1305 C CA . SER A 1 175 ? 3.328 0.965 -31.093 1.00 40.00 175 SER A CA 1
ATOM 1306 C C . SER A 1 175 ? 4.490 0.035 -30.731 1.00 40.00 175 SER A C 1
ATOM 1308 O O . SER A 1 175 ? 5.648 0.388 -30.991 1.00 40.00 175 SER A O 1
ATOM 1310 N N . PRO A 1 176 ? 4.225 -1.119 -30.100 1.00 44.16 176 PRO A N 1
ATOM 1311 C CA . PRO A 1 176 ? 5.282 -1.926 -29.532 1.00 44.16 176 PRO A CA 1
ATOM 1312 C C . PRO A 1 176 ? 5.906 -2.819 -30.612 1.00 44.16 176 PRO A C 1
ATOM 1314 O O . PRO A 1 176 ? 5.695 -4.019 -30.631 1.00 44.16 176 PRO A O 1
ATOM 1317 N N . CYS A 1 177 ? 6.704 -2.233 -31.507 1.00 40.91 177 CYS A N 1
ATOM 1318 C CA . CYS A 1 177 ? 7.680 -2.998 -32.282 1.00 40.91 177 CYS A CA 1
ATOM 1319 C C . CYS A 1 177 ? 8.798 -3.461 -31.343 1.00 40.91 177 CYS A C 1
ATOM 1321 O O . CYS A 1 177 ? 9.465 -2.643 -30.710 1.00 40.91 177 CYS A O 1
ATOM 1323 N N . ALA A 1 178 ? 8.971 -4.775 -31.226 1.00 42.22 178 ALA A N 1
ATOM 1324 C CA . ALA A 1 178 ? 9.889 -5.411 -30.289 1.00 42.22 178 ALA A CA 1
ATOM 1325 C C . ALA A 1 178 ? 11.341 -4.885 -30.343 1.00 42.22 178 ALA A C 1
ATOM 1327 O O . ALA A 1 178 ? 11.913 -4.680 -31.408 1.00 42.22 178 ALA A O 1
ATOM 1328 N N . TYR A 1 179 ? 11.904 -4.732 -29.138 1.00 35.94 179 TYR A N 1
ATOM 1329 C CA . TYR A 1 179 ? 13.318 -4.717 -28.752 1.00 35.94 179 TYR A CA 1
ATOM 1330 C C . TYR A 1 179 ? 14.358 -4.407 -29.841 1.00 35.94 179 TYR A C 1
ATOM 1332 O O . TYR A 1 179 ? 14.812 -5.302 -30.552 1.00 35.94 179 TYR A O 1
ATOM 1340 N N . SER A 1 180 ? 14.946 -3.208 -29.782 1.00 30.42 180 SER A N 1
ATOM 1341 C CA . SER A 1 180 ? 16.392 -3.137 -30.001 1.00 30.42 180 SER A CA 1
ATOM 1342 C C . SER A 1 180 ? 17.081 -3.708 -28.760 1.00 30.42 180 SER A C 1
ATOM 1344 O O . SER A 1 180 ? 17.321 -3.023 -27.765 1.00 30.42 180 SER A O 1
ATOM 1346 N N . LEU A 1 181 ? 17.371 -5.009 -28.817 1.00 36.00 181 LEU A N 1
ATOM 1347 C CA . LEU A 1 181 ? 18.539 -5.549 -28.137 1.00 36.00 181 LEU A CA 1
ATOM 1348 C C . LEU A 1 181 ? 19.745 -4.756 -28.654 1.00 36.00 181 LEU A C 1
ATOM 1350 O O . LEU A 1 181 ? 20.014 -4.749 -29.851 1.00 36.00 181 LEU A O 1
ATOM 1354 N N . LEU A 1 182 ? 20.463 -4.118 -27.729 1.00 32.75 182 LEU A N 1
ATOM 1355 C CA . LEU A 1 182 ? 21.782 -3.520 -27.949 1.00 32.75 182 LEU A CA 1
ATOM 1356 C C . LEU A 1 182 ? 21.796 -2.224 -28.769 1.00 32.75 182 LEU A C 1
ATOM 1358 O O . LEU A 1 182 ? 22.495 -2.104 -29.770 1.00 32.75 182 LEU A O 1
ATOM 1362 N N . ALA A 1 183 ? 21.158 -1.180 -28.257 1.00 34.81 183 ALA A N 1
ATOM 1363 C CA . ALA A 1 183 ? 21.775 0.130 -28.384 1.00 34.81 183 ALA A CA 1
ATOM 1364 C C . ALA A 1 183 ? 22.276 0.519 -26.995 1.00 34.81 183 ALA A C 1
ATOM 1366 O O . ALA A 1 183 ? 21.459 0.565 -26.071 1.00 34.81 183 ALA A O 1
ATOM 1367 N N . PRO A 1 184 ? 23.586 0.768 -26.807 1.00 39.53 184 PRO A N 1
ATOM 1368 C CA . PRO A 1 184 ? 24.078 1.201 -25.520 1.00 39.53 184 PRO A CA 1
ATOM 1369 C C . PRO A 1 184 ? 23.294 2.465 -25.175 1.00 39.53 184 PRO A C 1
ATOM 1371 O O . PRO A 1 184 ? 23.278 3.460 -25.912 1.00 39.53 184 PRO A O 1
ATOM 1374 N N . LEU A 1 185 ? 22.589 2.386 -24.050 1.00 44.09 185 LEU A N 1
ATOM 1375 C CA . LEU A 1 185 ? 22.502 3.538 -23.178 1.00 44.09 185 LEU A CA 1
ATOM 1376 C C . LEU A 1 185 ? 23.912 4.090 -23.062 1.00 44.09 185 LEU A C 1
ATOM 1378 O O . LEU A 1 185 ? 24.867 3.313 -23.076 1.00 44.09 185 LEU A O 1
ATOM 1382 N N . ASN A 1 186 ? 24.062 5.399 -22.922 1.00 51.62 186 ASN A N 1
ATOM 1383 C CA . ASN A 1 186 ? 25.295 5.887 -22.329 1.00 51.62 186 ASN A CA 1
ATOM 1384 C C . ASN A 1 186 ? 25.409 5.148 -20.986 1.00 51.62 186 ASN A C 1
ATOM 1386 O O . ASN A 1 186 ? 24.605 5.384 -20.079 1.00 51.62 186 ASN A O 1
ATOM 1390 N N . GLY A 1 187 ? 26.265 4.116 -20.960 1.00 54.34 187 GLY A N 1
ATOM 1391 C CA . GLY A 1 187 ? 26.167 2.999 -20.015 1.00 54.34 187 GLY A CA 1
ATOM 1392 C C . GLY A 1 187 ? 26.269 3.485 -18.582 1.00 54.34 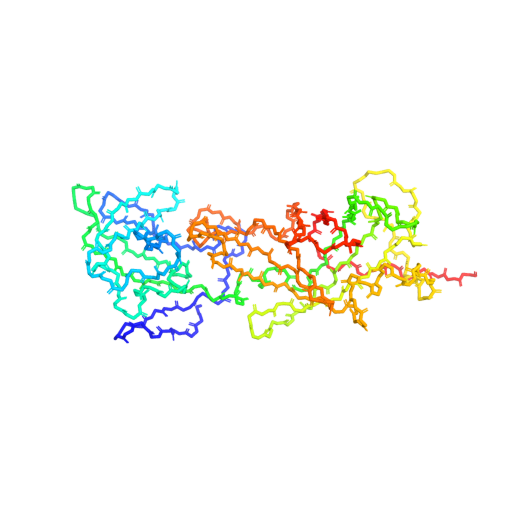187 GLY A C 1
ATOM 1393 O O . GLY A 1 187 ? 25.689 2.900 -17.677 1.00 54.34 187 GLY A O 1
ATOM 1394 N N . ASP A 1 188 ? 26.908 4.633 -18.417 1.00 59.09 188 ASP A N 1
ATOM 1395 C CA . ASP A 1 188 ? 27.183 5.318 -17.175 1.00 59.09 188 ASP A CA 1
ATOM 1396 C C . ASP A 1 188 ? 25.933 5.622 -16.351 1.00 59.09 188 ASP A C 1
ATOM 1398 O O . ASP A 1 188 ? 25.932 5.338 -15.158 1.00 59.09 188 ASP A O 1
ATOM 1402 N N . TRP A 1 189 ? 24.857 6.174 -16.923 1.00 65.25 189 TRP A N 1
ATOM 1403 C CA . TRP A 1 189 ? 23.663 6.477 -16.118 1.00 65.25 189 TRP A CA 1
ATOM 1404 C C . TRP A 1 189 ? 22.918 5.212 -15.714 1.00 65.25 189 TRP A C 1
ATOM 1406 O O . TRP A 1 189 ? 22.603 5.023 -14.541 1.00 65.25 189 TRP A O 1
ATOM 1416 N N . PHE A 1 190 ? 22.660 4.334 -16.683 1.00 66.25 190 PHE A N 1
ATOM 1417 C CA . PHE A 1 190 ? 21.939 3.092 -16.432 1.00 66.25 190 PHE A CA 1
ATOM 1418 C C . PHE A 1 190 ? 22.706 2.230 -15.425 1.00 66.25 190 PHE A C 1
ATOM 1420 O O . PHE A 1 190 ? 22.121 1.742 -14.464 1.00 66.25 190 PHE A O 1
ATOM 1427 N N . SER A 1 191 ? 24.031 2.145 -15.570 1.00 64.25 191 SER A N 1
ATOM 1428 C CA . SER A 1 191 ? 24.915 1.448 -14.636 1.00 64.25 191 SER A CA 1
ATOM 1429 C C . SER A 1 191 ? 24.996 2.123 -13.267 1.00 64.25 191 SER A C 1
ATOM 1431 O O . SER A 1 191 ? 25.164 1.419 -12.278 1.00 64.25 191 SER A O 1
ATOM 1433 N N . LYS A 1 192 ? 24.882 3.453 -13.157 1.00 68.50 192 LYS A N 1
ATOM 1434 C CA . LYS A 1 192 ? 24.843 4.147 -11.853 1.00 68.50 192 LYS A CA 1
ATOM 1435 C C . LYS A 1 192 ? 23.516 3.924 -11.129 1.00 68.50 192 LYS A C 1
ATOM 1437 O O . LYS A 1 192 ? 23.507 3.679 -9.928 1.00 68.50 192 LYS A O 1
ATOM 1442 N N . VAL A 1 193 ? 22.399 3.998 -11.850 1.00 68.25 193 VAL A N 1
ATOM 1443 C CA . VAL A 1 193 ? 21.048 3.955 -11.265 1.00 68.25 193 VAL A CA 1
ATOM 1444 C C . VAL A 1 193 ? 20.552 2.539 -11.043 1.00 68.25 193 VAL A C 1
ATOM 1446 O O . VAL A 1 193 ? 19.885 2.289 -10.046 1.00 68.25 193 VAL A O 1
ATOM 1449 N N . LEU A 1 194 ? 20.868 1.600 -11.926 1.00 68.56 194 LEU A N 1
ATOM 1450 C CA . LEU A 1 194 ? 20.463 0.200 -11.787 1.00 68.56 194 LEU A CA 1
ATOM 1451 C C . LEU A 1 194 ? 21.606 -0.682 -11.279 1.00 68.56 194 LEU A C 1
ATOM 1453 O O . LEU A 1 194 ? 21.378 -1.818 -10.876 1.00 68.56 194 LEU A O 1
ATOM 1457 N N . GLY A 1 195 ? 22.834 -0.166 -11.224 1.00 66.25 195 GLY A N 1
ATOM 1458 C CA . GLY A 1 195 ? 23.991 -0.973 -10.866 1.00 66.25 195 GLY A CA 1
ATOM 1459 C C . GLY A 1 195 ? 24.337 -1.942 -11.995 1.00 66.25 195 GLY A C 1
ATOM 1460 O O . GLY A 1 195 ? 24.168 -1.651 -13.178 1.00 66.25 195 GLY A O 1
ATOM 1461 N N . THR A 1 196 ? 24.798 -3.131 -11.623 1.00 65.81 196 THR A N 1
ATOM 1462 C CA . THR A 1 196 ? 25.130 -4.217 -12.558 1.00 65.81 196 THR A CA 1
ATOM 1463 C C . THR A 1 196 ? 23.918 -5.064 -12.962 1.00 65.81 196 THR A C 1
ATOM 1465 O O . THR A 1 196 ? 24.080 -6.076 -13.642 1.00 65.81 196 THR A O 1
ATOM 1468 N N . SER A 1 197 ? 22.704 -4.696 -12.535 1.00 75.00 197 SER A N 1
ATOM 1469 C CA . SER A 1 197 ? 21.505 -5.522 -12.684 1.00 75.00 197 SER A CA 1
ATOM 1470 C C . SER A 1 197 ? 20.291 -4.689 -13.103 1.00 75.00 197 SER A C 1
ATOM 1472 O O . SER A 1 197 ? 19.960 -3.732 -12.414 1.00 75.00 197 SER A O 1
ATOM 1474 N N . PRO A 1 198 ? 19.536 -5.091 -14.144 1.00 73.75 198 PRO A N 1
ATOM 1475 C CA . PRO A 1 198 ? 18.281 -4.428 -14.504 1.00 73.75 198 PRO A CA 1
ATOM 1476 C C . PRO A 1 198 ? 17.137 -4.741 -13.527 1.00 73.75 198 PRO A C 1
ATOM 1478 O O . PRO A 1 198 ? 16.055 -4.173 -13.646 1.00 73.75 198 PRO A O 1
ATOM 1481 N N . ARG A 1 199 ? 17.352 -5.654 -12.573 1.00 84.94 199 ARG A N 1
ATOM 1482 C CA . ARG A 1 199 ? 16.322 -6.083 -11.626 1.00 84.94 199 ARG A CA 1
ATOM 1483 C C . ARG A 1 199 ? 15.906 -4.958 -10.692 1.00 84.94 199 ARG A C 1
ATOM 1485 O O . ARG A 1 199 ? 16.741 -4.227 -10.157 1.00 84.94 199 ARG A O 1
ATOM 1492 N N . ILE A 1 200 ? 14.615 -4.930 -10.418 1.00 90.88 200 ILE A N 1
ATOM 1493 C CA . ILE A 1 200 ? 13.963 -4.027 -9.478 1.00 90.88 200 ILE A CA 1
ATOM 1494 C C . ILE A 1 200 ? 13.069 -4.829 -8.529 1.00 90.88 200 ILE A C 1
ATOM 1496 O O . ILE A 1 200 ? 12.748 -5.996 -8.785 1.00 90.88 200 ILE A O 1
ATOM 1500 N N . HIS A 1 201 ? 12.641 -4.219 -7.430 1.00 94.25 201 HIS A N 1
ATOM 1501 C CA . HIS A 1 201 ? 11.564 -4.778 -6.621 1.00 94.25 201 HIS A CA 1
ATOM 1502 C C . HIS A 1 201 ? 10.702 -3.704 -5.969 1.00 94.25 201 HIS A C 1
ATOM 1504 O O . HIS A 1 201 ? 11.204 -2.702 -5.469 1.00 94.25 201 HIS A O 1
ATOM 1510 N N . LEU A 1 202 ? 9.397 -3.958 -5.955 1.00 95.31 202 LEU A N 1
ATOM 1511 C CA . LEU A 1 202 ? 8.381 -3.130 -5.328 1.00 95.31 202 LEU A CA 1
ATOM 1512 C C . LEU A 1 202 ? 8.008 -3.700 -3.960 1.00 95.31 202 LEU A C 1
ATOM 1514 O O . LEU A 1 202 ? 7.700 -4.889 -3.815 1.00 95.31 202 LEU A O 1
ATOM 1518 N N . GLU A 1 203 ? 7.980 -2.824 -2.969 1.00 94.88 203 GLU A N 1
ATOM 1519 C CA . GLU A 1 203 ? 7.574 -3.114 -1.601 1.00 94.88 203 GLU A CA 1
ATOM 1520 C C . GLU A 1 203 ? 6.498 -2.139 -1.153 1.00 94.88 203 GLU A C 1
ATOM 1522 O O . GLU A 1 203 ? 6.424 -1.006 -1.623 1.00 94.88 203 GLU A O 1
ATOM 1527 N N . TRP A 1 204 ? 5.675 -2.574 -0.207 1.00 93.69 204 TRP A N 1
ATOM 1528 C CA . TRP A 1 204 ? 4.807 -1.679 0.538 1.00 93.69 204 TRP A CA 1
ATOM 1529 C C . TRP A 1 204 ? 5.390 -1.501 1.933 1.00 93.69 204 TRP A C 1
ATOM 1531 O O . TRP A 1 204 ? 5.554 -2.483 2.656 1.00 93.69 204 TRP A O 1
ATOM 1541 N N . ASN A 1 205 ? 5.695 -0.260 2.296 1.00 91.12 205 ASN A N 1
ATOM 1542 C CA . ASN A 1 205 ? 6.203 0.115 3.606 1.00 91.12 205 ASN A CA 1
ATOM 1543 C C . ASN A 1 205 ? 5.105 0.857 4.374 1.00 91.12 205 ASN A C 1
ATOM 1545 O O . ASN A 1 205 ? 4.888 2.052 4.159 1.00 91.12 205 ASN A O 1
ATOM 1549 N N . PRO A 1 206 ? 4.375 0.159 5.260 1.00 85.88 206 PRO A N 1
ATOM 1550 C CA . PRO A 1 206 ? 3.440 0.810 6.153 1.00 85.88 206 PRO A CA 1
ATOM 1551 C C . PRO A 1 206 ? 4.226 1.483 7.281 1.00 85.88 206 PRO A C 1
ATOM 1553 O O . PRO A 1 206 ? 5.051 0.842 7.934 1.00 85.88 206 PRO A O 1
ATOM 1556 N N . ALA A 1 207 ? 3.944 2.757 7.530 1.00 82.19 207 ALA A N 1
ATOM 1557 C CA . ALA A 1 207 ? 4.619 3.597 8.513 1.00 82.19 207 ALA A CA 1
ATOM 1558 C C . ALA A 1 207 ? 6.102 3.889 8.223 1.00 82.19 207 ALA A C 1
ATOM 1560 O O . ALA A 1 207 ? 6.948 3.705 9.101 1.00 82.19 207 ALA A O 1
ATOM 1561 N N . MET A 1 208 ? 6.416 4.340 7.002 1.00 81.00 208 MET A N 1
ATOM 1562 C CA . MET A 1 208 ? 7.787 4.655 6.574 1.00 81.00 208 MET A CA 1
ATOM 1563 C C . MET A 1 208 ? 8.388 5.830 7.363 1.00 81.00 208 MET A C 1
ATOM 1565 O O . MET A 1 208 ? 9.412 5.651 8.028 1.00 81.00 208 MET A O 1
ATOM 1569 N N . HIS A 1 209 ? 7.742 7.001 7.345 1.00 78.31 209 HIS A N 1
ATOM 1570 C CA . HIS A 1 209 ? 8.198 8.183 8.090 1.00 78.31 209 HIS A CA 1
ATOM 1571 C C . HIS A 1 209 ? 7.379 8.455 9.355 1.00 78.31 209 HIS A C 1
ATOM 1573 O O . HIS A 1 209 ? 7.907 8.938 10.358 1.00 78.31 209 HIS A O 1
ATOM 1579 N N . ALA A 1 210 ? 6.090 8.125 9.332 1.00 76.75 210 ALA A N 1
ATOM 1580 C CA . ALA A 1 210 ? 5.164 8.290 10.447 1.00 76.75 210 ALA A CA 1
ATOM 1581 C C . ALA A 1 210 ? 4.109 7.182 10.432 1.00 76.75 210 ALA A C 1
ATOM 1583 O O . ALA A 1 210 ? 3.877 6.551 9.413 1.00 76.75 210 ALA A O 1
ATOM 1584 N N . ALA A 1 211 ? 3.410 6.942 11.541 1.00 73.38 211 ALA A N 1
ATOM 1585 C CA . ALA A 1 211 ? 2.461 5.828 11.601 1.00 73.38 211 ALA A CA 1
ATOM 1586 C C . ALA A 1 211 ? 1.247 5.959 10.655 1.00 73.38 211 ALA A C 1
ATOM 1588 O O . ALA A 1 211 ? 0.659 4.957 10.258 1.00 73.38 211 ALA A O 1
ATOM 1589 N N . GLY A 1 212 ? 0.886 7.193 10.299 1.00 70.75 212 GLY A N 1
ATOM 1590 C CA . GLY A 1 212 ? -0.123 7.510 9.289 1.00 70.75 212 GLY A CA 1
ATOM 1591 C C . GLY A 1 212 ? 0.473 7.785 7.912 1.00 70.75 212 GLY A C 1
ATOM 1592 O O . GLY A 1 212 ? -0.184 8.434 7.116 1.00 70.75 212 GLY A O 1
ATOM 1593 N N . ASP A 1 213 ? 1.706 7.355 7.654 1.00 81.44 213 ASP A N 1
ATOM 1594 C CA . ASP A 1 213 ? 2.388 7.456 6.367 1.00 81.44 213 ASP A CA 1
ATOM 1595 C C . ASP A 1 213 ? 2.588 6.042 5.796 1.00 81.44 213 ASP A C 1
ATOM 1597 O O . ASP A 1 213 ? 2.850 5.088 6.525 1.00 81.44 213 ASP A O 1
ATOM 1601 N N . SER A 1 214 ? 2.350 5.853 4.508 1.00 89.19 214 SER A N 1
ATOM 1602 C CA . SER A 1 214 ? 2.433 4.549 3.867 1.00 89.19 214 SER A CA 1
ATOM 1603 C C . SER A 1 214 ? 2.925 4.747 2.460 1.00 89.19 214 SER A C 1
ATOM 1605 O O . SER A 1 214 ? 2.378 5.556 1.720 1.00 89.19 214 SER A O 1
ATOM 1607 N N . GLU A 1 215 ? 3.907 3.946 2.074 1.00 92.38 215 GLU A N 1
ATOM 1608 C CA . GLU A 1 215 ? 4.588 4.147 0.805 1.00 92.38 215 GLU A CA 1
ATOM 1609 C C . GLU A 1 215 ? 4.667 2.858 0.007 1.00 92.38 215 GLU A C 1
ATOM 1611 O O . GLU A 1 215 ? 4.769 1.752 0.547 1.00 92.38 215 GLU A O 1
ATOM 1616 N N . LEU A 1 216 ? 4.617 3.011 -1.308 1.00 93.81 216 LEU A N 1
ATOM 1617 C CA . LEU A 1 216 ? 5.095 2.012 -2.246 1.00 93.81 216 LEU A CA 1
ATOM 1618 C C . LEU A 1 216 ? 6.518 2.401 -2.634 1.00 93.81 216 LEU A C 1
ATOM 1620 O O . LEU A 1 216 ? 6.735 3.489 -3.165 1.00 93.81 216 LEU A O 1
ATOM 1624 N N . VAL A 1 217 ? 7.475 1.517 -2.370 1.00 94.12 217 VAL A N 1
ATOM 1625 C CA . VAL A 1 217 ? 8.900 1.777 -2.581 1.00 94.12 217 VAL A CA 1
ATOM 1626 C C . VAL A 1 217 ? 9.435 0.836 -3.648 1.00 94.12 217 VAL A C 1
ATOM 1628 O O . VAL A 1 217 ? 9.376 -0.384 -3.505 1.00 94.12 217 VAL A O 1
ATOM 1631 N N . MET A 1 218 ? 9.949 1.416 -4.724 1.00 93.31 218 MET A N 1
ATOM 1632 C CA . MET A 1 218 ? 10.665 0.733 -5.787 1.00 93.31 218 MET A CA 1
ATOM 1633 C C . MET A 1 218 ? 12.164 0.792 -5.512 1.00 93.31 218 MET A C 1
ATOM 1635 O O . MET A 1 218 ? 12.751 1.871 -5.488 1.00 93.31 218 MET A O 1
ATOM 1639 N N . PHE A 1 219 ? 12.796 -0.361 -5.346 1.00 91.44 219 PHE A N 1
ATOM 1640 C CA . PHE A 1 219 ? 14.241 -0.486 -5.200 1.00 91.44 219 PHE A CA 1
ATOM 1641 C C . PHE A 1 219 ? 14.876 -0.905 -6.520 1.00 91.44 219 PHE A C 1
ATOM 1643 O O . PHE A 1 219 ? 14.485 -1.905 -7.126 1.00 91.44 219 PHE A O 1
ATOM 1650 N N . MET A 1 220 ? 15.895 -0.158 -6.927 1.00 86.25 220 MET A N 1
ATOM 1651 C CA . MET A 1 220 ? 16.731 -0.449 -8.084 1.00 86.25 220 MET A CA 1
ATOM 1652 C C . MET A 1 220 ? 17.879 -1.393 -7.709 1.00 86.25 220 MET A C 1
ATOM 1654 O O . MET A 1 220 ? 18.285 -1.461 -6.548 1.00 86.25 220 MET A O 1
ATOM 1658 N N . GLY A 1 221 ? 18.468 -2.077 -8.695 1.00 79.31 221 GLY A N 1
ATOM 1659 C CA . GLY A 1 221 ? 19.616 -2.970 -8.485 1.00 79.31 221 GLY A CA 1
ATOM 1660 C C . GLY A 1 221 ? 20.856 -2.303 -7.864 1.00 79.31 221 GLY A C 1
ATOM 1661 O O . GLY A 1 221 ? 21.656 -2.982 -7.227 1.00 79.31 221 GLY A O 1
ATOM 1662 N N . SER A 1 222 ? 20.988 -0.976 -7.974 1.00 77.75 222 SER A N 1
ATOM 1663 C CA . SER A 1 222 ? 22.044 -0.175 -7.334 1.00 77.75 222 SER A CA 1
ATOM 1664 C C . SER A 1 222 ? 21.844 0.039 -5.829 1.00 77.75 222 SER A C 1
ATOM 1666 O O . SER A 1 222 ? 22.748 0.528 -5.155 1.00 77.75 222 SER A O 1
ATOM 1668 N N . GLY A 1 223 ? 20.651 -0.259 -5.305 1.00 82.50 223 GLY A N 1
ATOM 1669 C CA . GLY A 1 223 ? 20.223 0.129 -3.961 1.00 82.50 223 GLY A CA 1
ATOM 1670 C C . GLY A 1 223 ? 19.562 1.510 -3.881 1.00 82.50 223 GLY A C 1
ATOM 1671 O O . GLY A 1 223 ? 19.043 1.859 -2.822 1.00 82.50 223 GLY A O 1
ATOM 1672 N N . VAL A 1 224 ? 19.517 2.285 -4.974 1.00 85.31 224 VAL A N 1
ATOM 1673 C CA . VAL A 1 224 ? 18.691 3.504 -5.037 1.00 85.31 224 VAL A CA 1
ATOM 1674 C C . VAL A 1 224 ? 17.218 3.115 -4.927 1.00 85.31 224 VAL A C 1
ATOM 1676 O O . VAL A 1 224 ? 16.783 2.127 -5.520 1.00 85.31 224 VAL A O 1
ATOM 1679 N N . SER A 1 225 ? 16.444 3.897 -4.179 1.00 90.12 225 SER A N 1
ATOM 1680 C CA . SER A 1 225 ? 15.016 3.651 -3.988 1.00 90.12 225 SER A CA 1
ATOM 1681 C C . SER A 1 225 ? 14.181 4.859 -4.387 1.00 90.12 225 SER A C 1
ATOM 1683 O O . SER A 1 225 ? 14.637 5.997 -4.292 1.00 90.12 225 SER A O 1
ATOM 1685 N N . TYR A 1 226 ? 12.967 4.597 -4.854 1.00 91.75 226 TYR A N 1
ATOM 1686 C CA . TYR A 1 226 ? 11.986 5.593 -5.256 1.00 91.75 226 TYR A CA 1
ATOM 1687 C C . TYR A 1 226 ? 10.658 5.287 -4.577 1.00 91.75 226 TYR A C 1
ATOM 1689 O O . TYR A 1 226 ? 10.221 4.142 -4.573 1.00 91.75 226 TYR A O 1
ATOM 1697 N N . MET A 1 227 ? 10.003 6.295 -4.024 1.00 93.06 227 MET A N 1
ATOM 1698 C CA . MET A 1 227 ? 8.785 6.167 -3.235 1.00 93.06 227 MET A CA 1
ATOM 1699 C C . MET A 1 227 ? 7.611 6.875 -3.901 1.00 93.06 227 MET A C 1
ATOM 1701 O O . MET A 1 227 ? 7.764 7.912 -4.546 1.00 93.06 227 MET A O 1
ATOM 1705 N N . THR A 1 228 ? 6.418 6.342 -3.699 1.00 93.19 228 THR A N 1
ATOM 1706 C CA . THR A 1 228 ? 5.166 7.048 -3.958 1.00 93.19 228 THR A CA 1
ATOM 1707 C C . THR A 1 228 ? 4.195 6.779 -2.820 1.00 93.19 228 THR A C 1
ATOM 1709 O O . THR A 1 228 ? 4.330 5.775 -2.113 1.00 93.19 228 THR A O 1
ATOM 1712 N N . ALA A 1 229 ? 3.197 7.646 -2.661 1.00 90.31 229 ALA A N 1
ATOM 1713 C CA . ALA A 1 229 ? 2.152 7.445 -1.670 1.00 90.31 229 ALA A CA 1
ATOM 1714 C C . ALA A 1 229 ? 1.461 6.089 -1.898 1.00 90.31 229 ALA A C 1
ATOM 1716 O O . ALA A 1 229 ? 0.942 5.787 -2.977 1.00 90.31 229 ALA A O 1
ATOM 1717 N N . GLY A 1 230 ? 1.482 5.257 -0.865 1.00 87.75 230 GLY A N 1
ATOM 1718 C CA . GLY A 1 230 ? 0.792 3.980 -0.796 1.00 87.75 230 GLY A CA 1
ATOM 1719 C C . GLY A 1 230 ? -0.530 4.115 -0.036 1.00 87.75 230 GLY A C 1
ATOM 1720 O O . GLY A 1 230 ? -0.696 5.020 0.780 1.00 87.75 230 GLY A O 1
ATOM 1721 N N . PRO A 1 231 ? -1.498 3.213 -0.259 1.00 85.19 231 PRO A N 1
ATOM 1722 C CA . PRO A 1 231 ? -2.733 3.238 0.506 1.00 85.19 231 PRO A CA 1
ATOM 1723 C C . PRO A 1 231 ? -2.498 2.765 1.941 1.00 85.19 231 PRO A C 1
ATOM 1725 O O . PRO A 1 231 ? -1.875 1.723 2.169 1.00 85.19 231 PRO A O 1
ATOM 1728 N N . HIS A 1 232 ? -3.081 3.476 2.905 1.00 87.94 232 HIS A N 1
ATOM 1729 C CA . HIS A 1 232 ? -3.182 2.988 4.275 1.00 87.94 232 HIS A CA 1
ATOM 1730 C C . HIS A 1 232 ? -4.216 1.874 4.382 1.00 87.94 232 HIS A C 1
ATOM 1732 O O . HIS A 1 232 ? -5.200 1.822 3.642 1.00 87.94 232 HIS A O 1
ATOM 1738 N N . VAL A 1 233 ? -4.052 1.014 5.385 1.00 89.12 233 VAL A N 1
ATOM 1739 C CA . VAL A 1 233 ? -4.969 -0.106 5.611 1.00 89.12 233 VAL A CA 1
ATOM 1740 C C . VAL A 1 233 ? -6.406 0.359 5.884 1.00 89.12 233 VAL A C 1
ATOM 1742 O O . VAL A 1 233 ? -7.344 -0.311 5.451 1.00 89.12 233 VAL A O 1
ATOM 1745 N N . HIS A 1 234 ? -6.614 1.499 6.558 1.00 88.94 234 HIS A N 1
ATOM 1746 C CA . HIS A 1 234 ? -7.969 2.018 6.794 1.00 88.94 234 HIS A CA 1
ATOM 1747 C C . HIS A 1 234 ? -8.629 2.549 5.517 1.00 88.94 234 HIS A C 1
ATOM 1749 O O . HIS A 1 234 ? -9.851 2.472 5.412 1.00 88.94 234 HIS A O 1
ATOM 1755 N N . ASP A 1 235 ? -7.871 3.040 4.533 1.00 88.38 235 ASP A N 1
ATOM 1756 C CA . ASP A 1 235 ? -8.451 3.546 3.282 1.00 88.38 235 ASP A CA 1
ATOM 1757 C C . ASP A 1 235 ? -9.030 2.409 2.436 1.00 88.38 235 ASP A C 1
ATOM 1759 O O . ASP A 1 235 ? -10.091 2.564 1.830 1.00 88.38 235 ASP A O 1
ATOM 1763 N N . LEU A 1 236 ? -8.427 1.218 2.510 1.00 89.19 236 LEU A N 1
ATOM 1764 C CA . LEU A 1 236 ? -8.916 -0.001 1.850 1.00 89.19 236 LEU A CA 1
ATOM 1765 C C . LEU A 1 236 ? -10.317 -0.438 2.322 1.00 89.19 236 LEU A C 1
ATOM 1767 O O . LEU A 1 236 ? -10.941 -1.285 1.680 1.00 89.19 236 LEU A O 1
ATOM 1771 N N . LEU A 1 237 ? -10.819 0.120 3.433 1.00 90.50 237 LEU A N 1
ATOM 1772 C CA . LEU A 1 237 ? -12.181 -0.092 3.941 1.00 90.50 237 LEU A CA 1
ATOM 1773 C C . LEU A 1 237 ? -13.248 0.737 3.211 1.00 90.50 237 LEU A C 1
ATOM 1775 O O . LEU A 1 237 ? -14.442 0.482 3.400 1.00 90.50 237 LEU A O 1
ATOM 1779 N N . LYS A 1 238 ? -12.848 1.750 2.434 1.00 88.81 238 LYS A N 1
ATOM 1780 C CA . LYS A 1 238 ? -13.760 2.647 1.701 1.00 88.81 238 LYS A CA 1
ATOM 1781 C C . LYS A 1 238 ? -13.435 2.789 0.218 1.00 88.81 238 LYS A C 1
ATOM 1783 O O . LYS A 1 238 ? -14.326 3.152 -0.543 1.00 88.81 238 LYS A O 1
ATOM 1788 N N . SER A 1 239 ? -12.198 2.525 -0.198 1.00 84.38 239 SER A N 1
ATOM 1789 C CA . SER A 1 239 ? -11.764 2.689 -1.582 1.00 84.38 239 SER A CA 1
ATOM 1790 C C . SER A 1 239 ? -11.435 1.357 -2.247 1.00 84.38 239 SER A C 1
ATOM 1792 O O . SER A 1 239 ? -11.158 0.335 -1.608 1.00 84.38 239 SER A O 1
ATOM 1794 N N . ASN A 1 240 ? -11.484 1.379 -3.574 1.00 83.44 240 ASN A N 1
ATOM 1795 C CA . ASN A 1 240 ? -10.866 0.344 -4.383 1.00 83.44 240 ASN A CA 1
ATOM 1796 C C . ASN A 1 240 ? -9.356 0.598 -4.383 1.00 83.44 240 ASN A C 1
ATOM 1798 O O . ASN A 1 240 ? -8.915 1.747 -4.423 1.00 83.44 240 ASN A O 1
ATOM 1802 N N . LEU A 1 241 ? -8.564 -0.471 -4.393 1.00 83.00 241 LEU A N 1
ATOM 1803 C CA . LEU A 1 241 ? -7.157 -0.348 -4.736 1.00 83.00 241 LEU A CA 1
ATOM 1804 C C . LEU A 1 241 ? -7.062 -0.260 -6.259 1.00 83.00 241 LEU A C 1
ATOM 1806 O O . LEU A 1 241 ? -7.384 -1.231 -6.941 1.00 83.00 241 LEU A O 1
ATOM 1810 N N . ASP A 1 242 ? -6.670 0.903 -6.769 1.00 85.00 242 ASP A N 1
ATOM 1811 C CA . ASP A 1 242 ? -6.441 1.128 -8.195 1.00 85.00 242 ASP A CA 1
ATOM 1812 C C . ASP A 1 242 ? -4.944 0.983 -8.507 1.00 85.00 242 ASP A C 1
ATOM 1814 O O . ASP A 1 242 ? -4.181 1.927 -8.290 1.00 85.00 242 A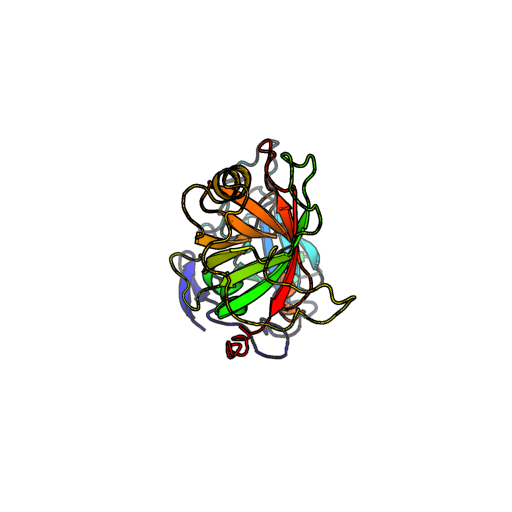SP A O 1
ATOM 1818 N N . PRO A 1 243 ? -4.474 -0.195 -8.957 1.00 83.50 243 PRO A N 1
ATOM 1819 C CA . PRO A 1 243 ? -3.076 -0.358 -9.325 1.00 83.50 243 PRO A CA 1
ATOM 1820 C C . PRO A 1 243 ? -2.719 0.383 -10.620 1.00 83.50 243 PRO A C 1
ATOM 1822 O O . PRO A 1 243 ? -1.543 0.668 -10.804 1.00 83.50 243 PRO A O 1
ATOM 1825 N N . GLN A 1 244 ? -3.688 0.700 -11.489 1.00 85.12 244 GLN A N 1
ATOM 1826 C CA . GLN A 1 244 ? -3.445 1.244 -12.834 1.00 85.12 244 GLN A CA 1
ATOM 1827 C C . GLN A 1 244 ? -3.479 2.774 -12.899 1.00 85.12 244 GLN A C 1
ATOM 1829 O O . GLN A 1 244 ? -3.070 3.357 -13.900 1.00 85.12 244 GLN A O 1
ATOM 1834 N N . GLY A 1 245 ? -3.939 3.434 -11.837 1.00 85.31 245 GLY A N 1
ATOM 1835 C CA . GLY A 1 245 ? -3.910 4.888 -11.735 1.00 85.31 245 GLY A CA 1
ATOM 1836 C C . GLY A 1 245 ? -2.501 5.476 -11.864 1.00 85.31 245 GLY A C 1
ATOM 1837 O O . GLY A 1 245 ? -1.493 4.803 -11.639 1.00 85.31 245 GLY A O 1
ATOM 1838 N N . TYR A 1 246 ? -2.443 6.766 -12.194 1.00 89.88 246 TYR A N 1
ATOM 1839 C CA . TYR A 1 246 ? -1.193 7.520 -12.288 1.00 89.88 246 TYR A CA 1
ATOM 1840 C C . TYR A 1 246 ? -0.396 7.490 -10.974 1.00 89.88 246 TYR A C 1
ATOM 1842 O O . TYR A 1 246 ? -0.953 7.550 -9.867 1.00 89.88 246 TYR A O 1
ATOM 1850 N N . ARG A 1 247 ? 0.925 7.368 -11.105 1.00 91.19 247 ARG A N 1
ATOM 1851 C CA . ARG A 1 247 ? 1.892 7.273 -10.009 1.00 91.19 247 ARG A CA 1
ATOM 1852 C C . ARG A 1 247 ? 3.116 8.117 -10.318 1.00 91.19 247 ARG A C 1
ATOM 1854 O O . ARG A 1 247 ? 3.636 8.080 -11.431 1.00 91.19 247 ARG A O 1
ATOM 1861 N N . GLU A 1 248 ? 3.614 8.783 -9.284 1.00 93.12 248 GLU A N 1
ATOM 1862 C CA . GLU A 1 248 ? 4.907 9.462 -9.296 1.00 93.12 248 GLU A CA 1
ATOM 1863 C C . GLU A 1 248 ? 5.790 8.861 -8.212 1.00 93.12 248 GLU A C 1
ATOM 1865 O O . GLU A 1 248 ? 5.509 9.000 -7.022 1.00 93.12 248 GLU A O 1
ATOM 1870 N N . PHE A 1 249 ? 6.833 8.160 -8.637 1.00 92.81 249 PHE A N 1
ATOM 1871 C CA . PHE A 1 249 ? 7.859 7.591 -7.783 1.00 92.81 249 PHE A CA 1
ATOM 1872 C C . PHE A 1 249 ? 9.025 8.572 -7.692 1.00 92.81 249 PHE A C 1
ATOM 1874 O O . PHE A 1 249 ? 9.818 8.682 -8.627 1.00 92.81 249 PHE A O 1
ATOM 1881 N N . THR A 1 250 ? 9.130 9.282 -6.577 1.00 90.62 250 THR A N 1
ATOM 1882 C CA . THR A 1 250 ? 10.188 10.261 -6.305 1.00 90.62 250 THR A CA 1
ATOM 1883 C C . THR A 1 250 ? 11.347 9.588 -5.589 1.00 90.62 250 THR A C 1
ATOM 1885 O O . THR A 1 250 ? 11.145 8.675 -4.795 1.00 90.62 250 THR A O 1
ATOM 1888 N N . ILE A 1 251 ? 12.575 10.004 -5.871 1.00 87.88 251 ILE A N 1
ATOM 1889 C CA . ILE A 1 251 ? 13.764 9.425 -5.255 1.00 87.88 251 ILE A CA 1
ATOM 1890 C C . ILE A 1 251 ? 13.718 9.546 -3.726 1.00 87.88 251 ILE A C 1
ATOM 1892 O O . ILE A 1 251 ? 13.426 10.604 -3.169 1.00 87.88 251 ILE A O 1
ATOM 1896 N N . HIS A 1 252 ? 14.007 8.442 -3.046 1.00 82.94 252 HIS A N 1
ATOM 1897 C CA . HIS A 1 252 ? 14.144 8.382 -1.600 1.00 82.94 252 HIS A CA 1
ATOM 1898 C C . HIS A 1 252 ? 15.632 8.491 -1.240 1.00 82.94 252 HIS A C 1
ATOM 1900 O O . HIS A 1 252 ? 16.423 7.577 -1.486 1.00 82.94 252 HIS A O 1
ATOM 1906 N N . GLY A 1 253 ? 16.011 9.647 -0.686 1.00 69.81 253 GLY A N 1
ATOM 1907 C CA . GLY A 1 253 ? 17.405 10.067 -0.510 1.00 69.81 253 GLY A CA 1
ATOM 1908 C C . GLY A 1 253 ? 17.906 10.934 -1.672 1.00 69.81 253 GLY A C 1
ATOM 1909 O O . GLY A 1 253 ? 17.166 11.217 -2.606 1.00 69.81 253 GLY A O 1
ATOM 1910 N N . ASN A 1 254 ? 19.163 11.390 -1.615 1.00 61.03 254 ASN A N 1
ATOM 1911 C CA . ASN A 1 254 ? 19.735 12.263 -2.651 1.00 61.03 254 ASN A CA 1
ATOM 1912 C C . ASN A 1 254 ? 21.124 11.795 -3.134 1.00 61.03 254 ASN A C 1
ATOM 1914 O O . ASN A 1 254 ? 22.124 12.477 -2.894 1.00 61.03 254 ASN A O 1
ATOM 1918 N N . PRO A 1 255 ? 21.239 10.612 -3.766 1.00 65.62 255 PRO A N 1
ATOM 1919 C CA . PRO A 1 255 ? 22.476 10.232 -4.432 1.00 65.62 255 PRO A CA 1
ATOM 1920 C C . PRO A 1 255 ? 22.702 11.127 -5.660 1.00 65.62 255 PRO A C 1
ATOM 1922 O O . PRO A 1 255 ? 21.835 11.250 -6.527 1.00 65.62 255 PRO A O 1
ATOM 1925 N N . MET A 1 256 ? 23.882 11.750 -5.750 1.00 62.28 256 MET A N 1
ATOM 1926 C CA . MET A 1 256 ? 24.241 12.567 -6.912 1.00 62.28 256 MET A CA 1
ATOM 1927 C C . MET A 1 256 ? 24.167 11.744 -8.207 1.00 62.28 256 MET A C 1
ATOM 1929 O O . MET A 1 256 ? 24.705 10.640 -8.282 1.00 62.28 256 MET A O 1
ATOM 1933 N N . GLY A 1 257 ? 23.538 12.303 -9.244 1.00 63.34 257 GLY A N 1
ATOM 1934 C CA . GLY A 1 257 ? 23.480 11.702 -10.583 1.00 63.34 257 GLY A CA 1
ATOM 1935 C C . GLY A 1 257 ? 22.376 10.661 -10.800 1.00 63.34 257 GLY A C 1
ATOM 1936 O O . GLY A 1 257 ? 22.333 10.054 -11.872 1.00 63.34 257 GLY A O 1
ATOM 1937 N N . ALA A 1 258 ? 21.480 10.460 -9.831 1.00 72.12 258 ALA A N 1
ATOM 1938 C CA . ALA A 1 258 ? 20.270 9.667 -10.019 1.00 72.12 258 ALA A CA 1
ATOM 1939 C C . ALA A 1 258 ? 19.088 10.542 -10.494 1.00 72.12 258 ALA A C 1
ATOM 1941 O O . ALA A 1 258 ? 19.007 11.724 -10.145 1.00 72.12 258 ALA A O 1
ATOM 1942 N N . PRO A 1 259 ? 18.145 9.983 -11.274 1.00 75.69 259 PRO A N 1
ATOM 1943 C CA . PRO A 1 259 ? 16.879 10.633 -11.570 1.00 75.69 259 PRO A CA 1
ATOM 1944 C C . PRO A 1 259 ? 16.150 10.992 -10.295 1.00 75.69 259 PRO A C 1
ATOM 1946 O O . PRO A 1 259 ? 16.192 10.219 -9.340 1.00 75.69 259 PRO A O 1
ATOM 1949 N N . TYR A 1 260 ? 15.428 12.106 -10.304 1.00 79.06 260 TYR A N 1
ATOM 1950 C CA . TYR A 1 260 ? 14.642 12.491 -9.140 1.00 79.06 260 TYR A CA 1
ATOM 1951 C C . TYR A 1 260 ? 13.247 11.882 -9.143 1.00 79.06 260 TYR A C 1
ATOM 1953 O O . TYR A 1 260 ? 12.673 11.738 -8.069 1.00 79.06 260 TYR A O 1
ATOM 1961 N N . LYS A 1 261 ? 12.691 11.520 -10.309 1.00 86.62 261 LYS A N 1
ATOM 1962 C CA . LYS A 1 261 ? 11.375 10.875 -10.368 1.00 86.62 261 LYS A CA 1
ATOM 1963 C C . LYS A 1 261 ? 11.159 9.977 -11.581 1.00 86.62 261 LYS A C 1
ATOM 1965 O O . LYS A 1 261 ? 11.720 10.214 -12.651 1.00 86.62 261 LYS A O 1
ATOM 1970 N N . PHE A 1 262 ? 10.251 9.023 -11.415 1.00 87.19 262 PHE A N 1
ATOM 1971 C CA . PHE A 1 262 ? 9.562 8.299 -12.480 1.00 87.19 262 PHE A CA 1
ATOM 1972 C C . PHE A 1 262 ? 8.067 8.574 -12.388 1.00 87.19 262 PHE A C 1
ATOM 1974 O O . PHE A 1 262 ? 7.506 8.535 -11.298 1.00 87.19 262 PHE A O 1
ATOM 1981 N N . GLN A 1 263 ? 7.410 8.830 -13.512 1.00 89.06 263 GLN A N 1
ATOM 1982 C CA . GLN A 1 263 ? 5.991 9.182 -13.535 1.00 89.06 263 GLN A CA 1
ATOM 1983 C C . GLN A 1 263 ? 5.262 8.440 -14.652 1.00 89.06 263 GLN A C 1
ATOM 1985 O O . GLN A 1 263 ? 5.755 8.390 -15.777 1.00 89.06 263 GLN A O 1
ATOM 1990 N N . GLY A 1 264 ? 4.123 7.825 -14.348 1.00 88.38 264 GLY A N 1
ATOM 1991 C CA . GLY A 1 264 ? 3.473 6.906 -15.278 1.00 88.38 264 GLY A CA 1
ATOM 1992 C C . GLY A 1 264 ? 2.337 6.106 -14.656 1.00 88.38 264 GLY A C 1
ATOM 1993 O O . GLY A 1 264 ? 1.777 6.494 -13.634 1.00 88.38 264 GLY A O 1
ATOM 1994 N N . MET A 1 265 ? 1.987 4.988 -15.282 1.00 90.31 265 MET A N 1
ATOM 1995 C CA . MET A 1 265 ? 0.868 4.127 -14.883 1.00 90.31 265 MET A CA 1
ATOM 1996 C C . MET A 1 265 ? 1.260 2.659 -14.989 1.00 90.31 265 MET A C 1
ATOM 1998 O O . MET A 1 265 ? 2.057 2.299 -15.857 1.00 90.31 265 MET A O 1
ATOM 2002 N N . PHE A 1 266 ? 0.665 1.809 -14.150 1.00 89.94 266 PHE A N 1
ATOM 2003 C CA . PHE A 1 266 ? 0.706 0.369 -14.388 1.00 89.94 266 PHE A CA 1
ATOM 2004 C C . PHE A 1 266 ? -0.417 -0.048 -15.339 1.00 89.94 266 PHE A C 1
ATOM 2006 O O . PHE A 1 266 ? -1.525 0.476 -15.275 1.00 89.94 266 PHE A O 1
ATOM 2013 N N . GLY A 1 267 ? -0.161 -1.032 -16.188 1.00 87.81 267 GLY A N 1
ATOM 2014 C CA . GLY A 1 267 ? -1.145 -1.592 -17.104 1.00 87.81 267 GLY A CA 1
ATOM 2015 C C . GLY A 1 267 ? -0.933 -3.087 -17.320 1.00 87.81 267 GLY A C 1
ATOM 2016 O O . GLY A 1 267 ? 0.076 -3.643 -16.876 1.00 87.81 267 GLY A O 1
ATOM 2017 N N . PRO A 1 268 ? -1.889 -3.772 -17.971 1.00 82.94 268 PRO A N 1
ATOM 2018 C CA . PRO A 1 268 ? -1.673 -5.132 -18.445 1.00 82.94 268 PRO A CA 1
ATOM 2019 C C . PRO A 1 268 ? -0.404 -5.188 -19.289 1.00 82.94 268 PRO A C 1
ATOM 2021 O O . PRO A 1 268 ? -0.198 -4.309 -20.120 1.00 82.94 268 PRO A O 1
ATOM 2024 N N . ASN A 1 269 ? 0.408 -6.227 -19.104 1.00 69.62 269 ASN A N 1
ATOM 2025 C CA . ASN A 1 269 ? 1.558 -6.453 -19.967 1.00 69.62 269 ASN A CA 1
ATOM 2026 C C . ASN A 1 269 ? 1.066 -6.633 -21.412 1.00 69.62 269 ASN A C 1
ATOM 2028 O O . ASN A 1 269 ? 0.391 -7.620 -21.718 1.00 69.62 269 ASN A O 1
ATOM 2032 N N . GLN A 1 270 ? 1.330 -5.653 -22.275 1.00 59.31 270 GLN A N 1
ATOM 2033 C CA . GLN A 1 270 ? 1.025 -5.756 -23.695 1.00 59.31 270 GLN A CA 1
ATOM 2034 C C . GLN A 1 270 ? 2.260 -6.291 -24.423 1.00 59.31 270 GLN A C 1
ATOM 2036 O O . GLN A 1 270 ? 3.201 -5.520 -24.656 1.00 59.31 270 GLN A O 1
ATOM 2041 N N . PRO A 1 271 ? 2.285 -7.584 -24.814 1.00 47.75 271 PRO A N 1
ATOM 2042 C CA . PRO A 1 271 ? 3.288 -8.045 -25.752 1.00 47.75 271 PRO A CA 1
ATOM 2043 C C . PRO A 1 271 ? 3.123 -7.231 -27.030 1.00 47.75 271 PRO A C 1
ATOM 2045 O O . PRO A 1 271 ? 2.036 -7.140 -27.603 1.00 47.75 271 PRO A O 1
ATOM 2048 N N . GLY A 1 272 ? 4.207 -6.594 -27.439 1.00 43.44 272 GLY A N 1
ATOM 2049 C CA . GLY A 1 272 ? 4.224 -5.871 -28.688 1.00 43.44 272 GLY A CA 1
ATOM 2050 C C . GLY A 1 272 ? 3.945 -6.748 -29.892 1.00 43.44 272 GLY A C 1
ATOM 2051 O O . GLY A 1 272 ? 4.374 -7.904 -29.871 1.00 43.44 272 GLY A O 1
ATOM 2052 N N . PRO A 1 273 ? 3.285 -6.245 -30.954 1.00 37.28 273 PRO A N 1
ATOM 2053 C CA . PRO A 1 273 ? 3.397 -6.899 -32.244 1.00 37.28 273 PRO A CA 1
ATOM 2054 C C . PRO A 1 273 ? 4.886 -7.063 -32.590 1.00 37.28 273 PRO A C 1
ATOM 2056 O O . PRO A 1 273 ? 5.663 -6.108 -32.601 1.00 37.28 273 PRO A O 1
ATOM 2059 N N . LEU A 1 274 ? 5.298 -8.304 -32.854 1.00 36.00 274 LEU A N 1
ATOM 2060 C CA . LEU A 1 274 ? 6.591 -8.581 -33.470 1.00 36.00 274 LEU A CA 1
ATOM 2061 C C . LEU A 1 274 ? 6.592 -7.865 -34.820 1.00 36.00 274 LEU A C 1
ATOM 2063 O O . LEU A 1 274 ? 5.739 -8.139 -35.662 1.00 36.00 274 LEU A O 1
ATOM 2067 N N . CYS A 1 275 ? 7.497 -6.913 -35.010 1.00 39.19 275 CYS A N 1
ATOM 2068 C CA . CYS A 1 275 ? 7.599 -6.253 -36.299 1.00 39.19 275 CYS A CA 1
ATOM 2069 C C . CYS A 1 275 ? 8.316 -7.203 -37.251 1.00 39.19 275 CYS A C 1
ATOM 2071 O O . CYS A 1 275 ? 9.451 -7.603 -36.995 1.00 39.19 275 CYS A O 1
ATOM 2073 N N . ASN A 1 276 ? 7.607 -7.610 -38.307 1.00 32.19 276 ASN A N 1
ATOM 2074 C CA . ASN A 1 276 ? 8.219 -8.286 -39.439 1.00 32.19 276 ASN A CA 1
ATOM 2075 C C . ASN A 1 276 ? 9.269 -7.334 -40.008 1.00 32.19 276 ASN A C 1
ATOM 2077 O O . ASN A 1 276 ? 8.962 -6.193 -40.358 1.00 32.19 276 ASN A O 1
ATOM 2081 N N . VAL A 1 277 ? 10.513 -7.794 -40.007 1.00 32.31 277 VAL A N 1
ATOM 2082 C CA . VAL A 1 277 ? 11.600 -7.142 -40.721 1.00 32.31 277 VAL A CA 1
ATOM 2083 C C . VAL A 1 277 ? 11.532 -7.718 -42.129 1.00 32.31 277 VAL A C 1
ATOM 2085 O O . VAL A 1 277 ? 11.885 -8.883 -42.311 1.00 32.31 277 VAL A O 1
ATOM 2088 N N . ASP A 1 278 ? 10.983 -6.951 -43.068 1.00 33.19 278 ASP A N 1
ATOM 2089 C CA . ASP A 1 278 ? 11.211 -7.194 -44.496 1.00 33.19 278 ASP A CA 1
ATOM 2090 C C . ASP A 1 278 ? 12.632 -6.738 -44.868 1.00 33.19 278 ASP A C 1
ATOM 2092 O O . ASP A 1 278 ? 13.052 -5.656 -44.381 1.00 33.19 278 ASP A O 1
#

Radius of gyration: 21.87 Å; chains: 1; bounding box: 50×36×74 Å